Protein AF-A0A970JIH7-F1 (afdb_monomer)

Radius of gyration: 29.8 Å; Cα contacts (8 Å, |Δi|>4): 194; chains: 1; bounding box: 82×53×114 Å

Solvent-accessible surface area (backbone atoms only — not comparable to full-atom values): 12608 Å² total; per-residue (Å²): 108,29,46,56,34,31,30,54,12,49,48,43,23,64,73,44,61,83,43,86,88,38,32,68,42,39,38,53,9,37,50,34,32,49,58,10,30,68,63,38,34,57,60,36,76,44,31,52,59,19,41,54,33,42,51,53,45,36,54,46,35,49,53,50,41,50,53,54,49,36,35,76,70,65,76,42,83,86,51,71,71,57,54,54,49,54,53,50,51,51,47,58,35,50,51,54,22,54,50,35,41,40,54,27,52,24,54,48,29,49,74,74,66,38,58,69,61,28,48,51,31,55,54,49,47,51,54,42,50,54,44,47,54,53,45,54,57,61,68,52,97,46,82,89,44,50,71,50,35,74,72,40,47,68,55,46,52,52,48,44,50,53,41,48,50,54,49,41,53,47,38,44,46,50,34,60,73,72,48,55,97,86,59,88,70,78,79,62,54,77,49,74,65,57,54,49,52,53,52,53,52,57,62,68,68,72,70,79,72,88,80,84,78,91,88,87,86,88,83,79,90,83,84,83,88,86,135

Foldseek 3Di:
DLLVLLLVLLCQLLVQVPDLVVLVSVLSSLVSNLVSLVVCCLAFVLSVQLNVLSVVLNVLSVVSVVVVVCCVVVVDPDDPVVVVVSVVSNLVSVLSNLLSVLVRLLVNCVVVVNVVLNVLSVVLNVLQVVLSVVVVVLVDPDPVCPVVVVVCVVVSSVSSVVSSVSSSVSSVVSVPPVDPPPDDDDDGDQDPVNVVVVVVVVVVVPPPDPPDPDDDDDDDDDDDDDD

pLDDT: mean 77.66, std 19.1, range [29.05, 94.62]

Secondary structure (DSSP, 8-state):
-HHHHHHHHHHHHHHHTTSGGGHHHHHHHHHHHHHHHHHHGGG-HHHHHHHHHHHHHHHHHHHHHHHHHHHHTTSS---HHHHHHHHHHHHHHHHHHHHHHHHHHHHHHHHTT-HHHHHHHHHHHHHHHHHHHHHHHHHS--GGGHHHHHHHHHHHHHHHHHHHHHHHHHHHHHHHHHS-TTSS-PPP---HHHHHHHHHHHHHTT------S--------------

Sequence (227 aa):
MGLGLLFLGYVIYTIFTFAPSFFITDIIGCYLMVEAHIRLVPYGRRFRFSSAALYVLFFHAFAQGVYYTLTVLGIIEAITWVDELILLIRHAVLFVYTVVLLLALRELSLSVGDIKLAGKAKRNIYLFAISYVFIITLSLDYAWLDSYKAAFSAFALLFRLVCAILISAYIYSCYMWICPASDHDMKPKESKFAAFFKSKGKVNSGNSVDTSEIANKGANTESSDNN

Mean predicted aligned error: 11.89 Å

Structure (mmCIF, N/CA/C/O backbone):
data_AF-A0A970JIH7-F1
#
_entry.id   AF-A0A970JIH7-F1
#
loop_
_atom_site.group_PDB
_atom_site.id
_atom_site.type_symbol
_atom_site.label_atom_id
_atom_site.label_alt_id
_atom_site.label_comp_id
_atom_site.label_asym_id
_atom_site.label_entity_id
_atom_site.label_seq_id
_atom_site.pdbx_PDB_ins_code
_atom_site.Cartn_x
_atom_site.Cartn_y
_atom_site.Cartn_z
_atom_site.occupancy
_atom_site.B_iso_or_equiv
_atom_site.auth_seq_id
_atom_site.auth_comp_id
_atom_site.auth_asym_id
_atom_site.auth_atom_id
_atom_site.pdbx_PDB_model_num
ATOM 1 N N . MET A 1 1 ? 3.290 1.809 20.913 1.00 70.25 1 MET A N 1
ATOM 2 C CA . MET A 1 1 ? 1.966 1.178 20.673 1.00 70.25 1 MET A CA 1
ATOM 3 C C . MET A 1 1 ? 1.840 0.757 19.212 1.00 70.25 1 MET A C 1
ATOM 5 O O . MET A 1 1 ? 2.509 1.353 18.372 1.00 70.25 1 MET A O 1
ATOM 9 N N . GLY A 1 2 ? 0.992 -0.232 18.900 1.00 83.00 2 GLY A N 1
ATOM 10 C CA . GLY A 1 2 ? 0.829 -0.750 17.533 1.00 83.00 2 GLY A CA 1
ATOM 11 C C . GLY A 1 2 ? 0.400 0.311 16.509 1.00 83.00 2 GLY A C 1
ATOM 12 O O . GLY A 1 2 ? 1.019 0.421 15.461 1.00 83.00 2 GLY A O 1
ATOM 13 N N . LEU A 1 3 ? -0.578 1.170 16.826 1.00 87.69 3 LEU A N 1
ATOM 14 C CA . LEU A 1 3 ? -1.058 2.210 15.894 1.00 87.69 3 LEU A CA 1
ATOM 15 C C . LEU A 1 3 ? -0.018 3.308 15.598 1.00 87.69 3 LEU A C 1
ATOM 17 O O . LEU A 1 3 ? 0.049 3.788 14.471 1.00 87.69 3 LEU A O 1
ATOM 21 N N . GLY A 1 4 ? 0.815 3.680 16.575 1.00 87.44 4 GLY A N 1
ATOM 22 C CA . GLY A 1 4 ? 1.890 4.660 16.368 1.00 87.44 4 GLY A CA 1
ATOM 23 C C . GLY A 1 4 ? 3.000 4.128 15.453 1.00 87.44 4 GLY A C 1
ATOM 24 O O . GLY A 1 4 ? 3.433 4.824 14.538 1.00 87.44 4 GLY A O 1
ATOM 25 N N . LEU A 1 5 ? 3.400 2.864 15.643 1.00 90.75 5 LEU A N 1
ATOM 26 C CA . LEU A 1 5 ? 4.338 2.178 14.743 1.00 90.75 5 LEU A CA 1
ATOM 27 C C . LEU A 1 5 ? 3.747 1.999 13.340 1.00 90.75 5 LEU A C 1
ATOM 29 O O . LEU A 1 5 ? 4.455 2.180 12.354 1.00 90.75 5 LEU A O 1
ATOM 33 N N . LEU A 1 6 ? 2.444 1.705 13.249 1.00 92.88 6 LEU A N 1
ATOM 34 C CA . LEU A 1 6 ? 1.739 1.591 11.974 1.00 92.88 6 LEU A CA 1
ATOM 35 C C . LEU A 1 6 ? 1.760 2.918 11.212 1.00 92.88 6 LEU A C 1
ATOM 37 O O . LEU A 1 6 ? 2.025 2.919 10.015 1.00 92.88 6 LEU A O 1
ATOM 41 N N . PHE A 1 7 ? 1.491 4.032 11.900 1.00 93.38 7 PHE A N 1
ATOM 42 C CA . PHE A 1 7 ? 1.561 5.369 11.315 1.00 93.38 7 PHE A CA 1
ATOM 43 C C . PHE A 1 7 ? 2.968 5.668 10.798 1.00 93.38 7 PHE A C 1
ATOM 45 O O . PHE A 1 7 ? 3.125 5.989 9.623 1.00 93.38 7 PHE A O 1
ATOM 52 N N . LEU A 1 8 ? 3.985 5.505 11.650 1.00 92.56 8 LEU A N 1
ATOM 53 C CA . LEU A 1 8 ? 5.374 5.784 11.290 1.00 92.56 8 LEU A CA 1
ATOM 54 C C . LEU A 1 8 ? 5.829 4.935 10.096 1.00 92.56 8 LEU A C 1
ATOM 56 O O . LEU A 1 8 ? 6.350 5.473 9.122 1.00 92.56 8 LEU A O 1
ATOM 60 N N . GLY A 1 9 ? 5.586 3.624 10.145 1.00 92.44 9 GLY A N 1
ATOM 61 C CA . GLY A 1 9 ? 5.955 2.712 9.067 1.00 92.44 9 GLY A CA 1
ATOM 62 C C . GLY A 1 9 ? 5.216 3.007 7.761 1.00 92.44 9 GLY A C 1
ATOM 63 O O . GLY A 1 9 ? 5.843 3.036 6.707 1.00 92.44 9 GLY A O 1
ATOM 64 N N . TYR A 1 10 ? 3.914 3.316 7.821 1.00 91.56 10 TYR A N 1
ATOM 65 C CA . TYR A 1 10 ? 3.129 3.668 6.633 1.00 91.56 10 TYR A CA 1
ATOM 66 C C . TYR A 1 10 ? 3.597 4.985 6.002 1.00 91.56 10 TYR A C 1
ATOM 68 O O . TYR A 1 10 ? 3.673 5.084 4.779 1.00 91.56 10 TYR A O 1
ATOM 76 N N . VAL A 1 11 ? 3.952 5.986 6.813 1.00 90.94 11 VAL A N 1
ATOM 77 C CA . VAL A 1 11 ? 4.514 7.258 6.337 1.00 90.94 11 VAL A CA 1
ATOM 78 C C . VAL A 1 11 ? 5.871 7.038 5.668 1.00 90.94 11 VAL A C 1
ATOM 80 O O . VAL A 1 11 ? 6.063 7.505 4.549 1.00 90.94 11 VAL A O 1
ATOM 83 N N . ILE A 1 12 ? 6.780 6.289 6.302 1.00 89.56 12 ILE A N 1
ATOM 84 C CA . ILE A 1 12 ? 8.094 5.963 5.720 1.00 89.56 12 ILE A CA 1
ATOM 85 C C . ILE A 1 12 ? 7.918 5.219 4.394 1.00 89.56 12 ILE A C 1
ATOM 87 O O . ILE A 1 12 ? 8.499 5.620 3.392 1.00 89.56 12 ILE A O 1
ATOM 91 N N . TYR A 1 13 ? 7.065 4.194 4.363 1.00 88.31 13 TYR A N 1
ATOM 92 C CA . TYR A 1 13 ? 6.787 3.458 3.135 1.00 88.31 13 TYR A CA 1
ATOM 93 C C . TYR A 1 13 ? 6.247 4.402 2.049 1.00 88.31 13 TYR A C 1
ATOM 95 O O . TYR A 1 13 ? 6.822 4.522 0.977 1.00 88.31 13 TYR A O 1
ATOM 103 N N . THR A 1 14 ? 5.180 5.154 2.327 1.00 82.56 14 THR A N 1
ATOM 104 C CA . THR A 1 14 ? 4.480 5.933 1.290 1.00 82.56 14 THR A CA 1
ATOM 105 C C . THR A 1 14 ? 5.194 7.200 0.817 1.00 82.56 14 THR A C 1
ATOM 107 O O . THR A 1 14 ? 5.017 7.559 -0.345 1.00 82.56 14 THR A O 1
ATOM 110 N N . ILE A 1 15 ? 5.986 7.872 1.661 1.00 75.38 15 ILE A N 1
ATOM 111 C CA . ILE A 1 15 ? 6.719 9.094 1.278 1.00 75.38 15 ILE A CA 1
ATOM 112 C C . ILE A 1 15 ? 7.947 8.771 0.423 1.00 75.38 15 ILE A C 1
ATOM 114 O O . ILE A 1 15 ? 8.291 9.560 -0.452 1.00 75.38 15 ILE A O 1
ATOM 118 N N . PHE A 1 16 ? 8.599 7.627 0.641 1.00 69.38 16 PHE A N 1
ATOM 119 C CA . PHE A 1 16 ? 9.854 7.296 -0.043 1.00 69.38 16 PHE A CA 1
ATOM 120 C C . PHE A 1 16 ? 9.696 6.264 -1.175 1.00 69.38 16 PHE A C 1
ATOM 122 O O . PHE A 1 16 ? 10.542 6.202 -2.065 1.00 69.38 16 PHE A O 1
ATOM 129 N N . THR A 1 17 ? 8.558 5.561 -1.246 1.00 66.44 17 THR A N 1
ATOM 130 C CA . THR A 1 17 ? 8.178 4.632 -2.336 1.00 66.44 17 THR A CA 1
ATOM 131 C C . THR A 1 17 ? 8.118 5.279 -3.740 1.00 66.44 17 THR A C 1
ATOM 133 O O . THR A 1 17 ? 7.969 4.566 -4.732 1.00 66.44 17 THR A O 1
ATOM 136 N N . PHE A 1 18 ? 8.235 6.606 -3.889 1.00 59.81 18 PHE A N 1
ATOM 137 C CA . PHE A 1 18 ? 8.141 7.260 -5.206 1.00 59.81 18 PHE A CA 1
ATOM 138 C C . PHE A 1 18 ? 9.299 6.942 -6.165 1.00 59.81 18 PHE A C 1
ATOM 140 O O . PHE A 1 18 ? 9.131 7.170 -7.362 1.00 59.81 18 PHE A O 1
ATOM 147 N N . ALA A 1 19 ? 10.424 6.385 -5.695 1.00 59.81 19 ALA A N 1
ATOM 148 C CA . ALA A 1 19 ? 11.490 5.912 -6.581 1.00 59.81 19 ALA A CA 1
ATOM 149 C C . ALA A 1 19 ? 11.921 4.462 -6.266 1.00 59.81 19 ALA A C 1
ATOM 151 O O . ALA A 1 19 ? 12.092 4.119 -5.094 1.00 59.81 19 ALA A O 1
ATOM 152 N N . PRO A 1 20 ? 12.163 3.616 -7.290 1.00 55.22 20 PRO A N 1
ATOM 153 C CA . PRO A 1 20 ? 12.643 2.237 -7.114 1.00 55.22 20 PRO A CA 1
ATOM 154 C C . PRO A 1 20 ? 13.982 2.130 -6.368 1.00 55.22 20 PRO A C 1
ATOM 156 O O . PRO A 1 20 ? 14.257 1.115 -5.733 1.00 55.22 20 PRO A O 1
ATOM 159 N N . SER A 1 21 ? 14.804 3.182 -6.417 1.00 57.75 21 SER A N 1
ATOM 160 C CA . SER A 1 21 ? 16.115 3.256 -5.765 1.00 57.75 21 SER A CA 1
ATOM 161 C C . SER A 1 21 ? 16.050 3.314 -4.234 1.00 57.75 21 SER A C 1
ATOM 163 O O . SER A 1 21 ? 17.051 3.042 -3.576 1.00 57.75 21 SER A O 1
ATOM 165 N N . PHE A 1 22 ? 14.888 3.608 -3.642 1.00 68.31 22 PHE A N 1
ATOM 166 C CA . PHE A 1 22 ? 14.722 3.711 -2.188 1.00 68.31 22 PHE A CA 1
ATOM 167 C C . PHE A 1 22 ? 14.198 2.422 -1.535 1.00 68.31 22 PHE A C 1
ATOM 169 O O . PHE A 1 22 ? 13.533 2.480 -0.500 1.00 68.31 22 PHE A O 1
ATOM 176 N N . PHE A 1 23 ? 14.534 1.245 -2.074 1.00 76.25 23 PHE A N 1
ATOM 177 C CA . PHE A 1 23 ? 14.085 -0.053 -1.539 1.00 76.25 23 PHE A CA 1
ATOM 178 C C . PHE A 1 23 ? 14.393 -0.246 -0.038 1.00 76.25 23 PHE A C 1
ATOM 180 O O . PHE A 1 23 ? 13.641 -0.909 0.671 1.00 76.25 23 PHE A O 1
ATOM 187 N N . ILE A 1 24 ? 15.459 0.378 0.482 1.00 83.00 24 ILE A N 1
ATOM 188 C CA . ILE A 1 24 ? 15.797 0.370 1.916 1.00 83.00 24 ILE A CA 1
ATOM 189 C C . ILE A 1 24 ? 14.656 0.967 2.749 1.00 83.00 24 ILE A C 1
ATOM 191 O O . ILE A 1 24 ? 14.274 0.410 3.777 1.00 83.00 24 ILE A O 1
ATOM 195 N N . THR A 1 25 ? 14.081 2.084 2.300 1.00 85.31 25 THR A N 1
ATOM 196 C CA . THR A 1 25 ? 12.960 2.729 2.997 1.00 85.31 25 THR A CA 1
ATOM 197 C C . THR A 1 25 ? 11.692 1.885 2.930 1.00 85.31 25 THR A C 1
ATOM 199 O O . THR A 1 25 ? 10.962 1.822 3.917 1.00 85.31 25 THR A O 1
ATOM 202 N N . ASP A 1 26 ? 11.479 1.157 1.829 1.00 85.69 26 ASP A N 1
ATOM 203 C CA . ASP A 1 26 ? 10.365 0.219 1.694 1.00 85.69 26 ASP A CA 1
ATOM 204 C C . ASP A 1 26 ? 10.506 -0.946 2.687 1.00 85.69 26 ASP A C 1
ATOM 206 O O . ASP A 1 26 ? 9.540 -1.297 3.367 1.00 85.69 26 ASP A O 1
ATOM 210 N N . ILE A 1 27 ? 11.717 -1.498 2.841 1.00 88.62 27 ILE A N 1
ATOM 211 C CA . ILE A 1 27 ? 12.015 -2.558 3.819 1.00 88.62 27 ILE A CA 1
ATOM 212 C C . ILE A 1 27 ? 11.799 -2.051 5.249 1.00 88.62 27 ILE A C 1
ATOM 214 O O . ILE A 1 27 ? 11.108 -2.709 6.029 1.00 88.62 27 ILE A O 1
ATOM 218 N N . ILE A 1 28 ? 12.346 -0.879 5.596 1.00 90.94 28 ILE A N 1
ATOM 219 C CA . ILE A 1 28 ? 12.200 -0.282 6.936 1.00 90.94 28 ILE A CA 1
ATOM 220 C C . ILE A 1 28 ? 10.727 0.025 7.233 1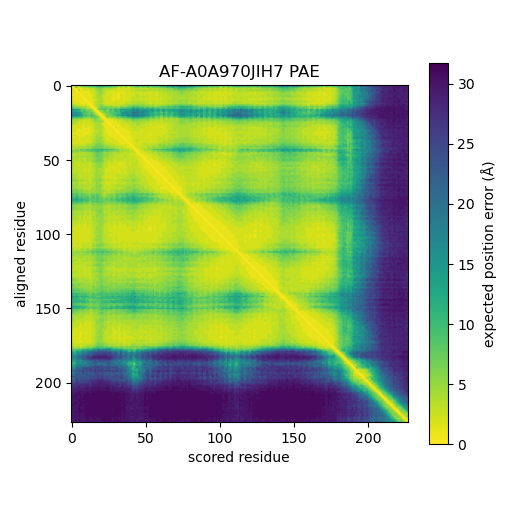.00 90.94 28 ILE A C 1
ATOM 222 O O . ILE A 1 28 ? 10.227 -0.315 8.308 1.00 90.94 28 ILE A O 1
ATOM 226 N N . GLY A 1 29 ? 10.015 0.635 6.282 1.00 91.62 29 GLY A N 1
ATOM 227 C CA . GLY A 1 29 ? 8.594 0.951 6.407 1.00 91.62 29 GLY A CA 1
ATOM 228 C C . GLY A 1 29 ? 7.757 -0.306 6.634 1.00 91.62 29 GLY A C 1
ATOM 229 O O . GLY A 1 29 ? 7.01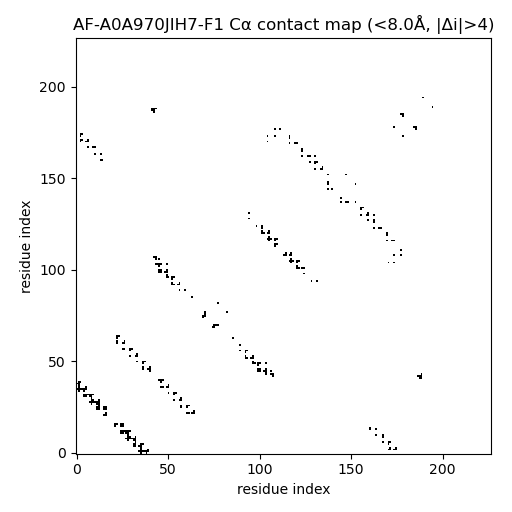8 -0.388 7.620 1.00 91.62 29 GLY A O 1
ATOM 230 N N . CYS A 1 30 ? 7.943 -1.327 5.793 1.00 91.75 30 CYS A N 1
ATOM 231 C CA . CYS A 1 30 ? 7.267 -2.614 5.938 1.00 91.75 30 CYS A CA 1
ATOM 232 C C . CYS A 1 30 ? 7.616 -3.306 7.264 1.00 91.75 30 CYS A C 1
ATOM 234 O O . CYS A 1 30 ? 6.712 -3.820 7.919 1.00 91.75 30 CYS A O 1
ATOM 236 N N . TYR A 1 31 ? 8.877 -3.280 7.707 1.00 92.38 31 TYR A N 1
ATOM 237 C CA . TYR A 1 31 ? 9.293 -3.852 8.993 1.00 92.38 31 TYR A CA 1
ATOM 238 C C . TYR A 1 31 ? 8.538 -3.221 10.173 1.00 92.38 31 TYR A C 1
ATOM 240 O O . TYR A 1 31 ? 7.944 -3.929 10.990 1.00 92.38 31 TYR A O 1
ATOM 248 N N . LEU A 1 32 ? 8.477 -1.886 10.229 1.00 94.19 32 LEU A N 1
ATOM 249 C CA . LEU A 1 32 ? 7.733 -1.167 11.270 1.00 94.19 32 LEU A CA 1
ATOM 250 C C . LEU A 1 32 ? 6.233 -1.477 11.221 1.00 94.19 32 LEU A C 1
ATOM 252 O O . LEU A 1 32 ? 5.590 -1.629 12.262 1.00 94.19 32 LEU A O 1
ATOM 256 N N . MET A 1 33 ? 5.670 -1.605 10.018 1.00 93.56 33 MET A N 1
ATOM 257 C CA . MET A 1 33 ? 4.270 -1.983 9.835 1.00 93.56 33 MET A CA 1
ATOM 258 C C . MET A 1 33 ? 4.009 -3.431 10.277 1.00 93.56 33 MET A C 1
ATOM 260 O O . MET A 1 33 ? 2.929 -3.702 10.805 1.00 93.56 33 MET A O 1
ATOM 264 N N . VAL A 1 34 ? 4.957 -4.358 10.088 1.00 92.75 34 VAL A N 1
ATOM 265 C CA . VAL A 1 34 ? 4.837 -5.760 10.529 1.00 92.75 34 VAL A CA 1
ATOM 266 C C . VAL A 1 34 ? 4.829 -5.814 12.050 1.00 92.75 34 VAL A C 1
ATOM 268 O O . VAL A 1 34 ? 3.910 -6.386 12.637 1.00 92.75 34 VAL A O 1
ATOM 271 N N . GLU A 1 35 ? 5.783 -5.140 12.689 1.00 91.88 35 GLU A N 1
ATOM 272 C CA . GLU A 1 35 ? 5.851 -5.031 14.148 1.00 91.88 35 GLU A CA 1
ATOM 273 C C . GLU A 1 35 ? 4.574 -4.395 14.722 1.00 91.88 35 GLU A C 1
ATOM 275 O O . GLU A 1 35 ? 4.007 -4.857 15.717 1.00 91.88 35 GLU A O 1
ATOM 280 N N . ALA A 1 36 ? 4.047 -3.373 14.045 1.00 91.31 36 ALA A N 1
ATOM 281 C CA . ALA A 1 36 ? 2.757 -2.793 14.382 1.00 91.31 36 ALA A CA 1
ATOM 282 C C . ALA A 1 36 ? 1.608 -3.808 14.286 1.00 91.31 36 ALA A C 1
ATOM 284 O O . ALA A 1 36 ? 0.768 -3.864 15.186 1.00 91.31 36 ALA A O 1
ATOM 285 N N . HIS A 1 37 ? 1.565 -4.623 13.227 1.00 90.50 37 HIS A N 1
ATOM 286 C CA . HIS A 1 37 ? 0.533 -5.643 13.045 1.00 90.50 37 HIS A CA 1
ATOM 287 C C . HIS A 1 37 ? 0.597 -6.723 14.115 1.00 90.50 37 HIS A C 1
ATOM 289 O O . HIS A 1 37 ? -0.453 -7.058 14.657 1.00 90.50 37 HIS A O 1
ATOM 295 N N . ILE A 1 38 ? 1.786 -7.209 14.480 1.00 88.94 38 ILE A N 1
ATOM 296 C CA . ILE A 1 38 ? 1.960 -8.192 15.565 1.00 88.94 38 ILE A CA 1
ATOM 297 C C . ILE A 1 38 ? 1.286 -7.686 16.847 1.00 88.94 38 ILE A C 1
ATOM 299 O O . ILE A 1 38 ? 0.529 -8.416 17.489 1.00 88.94 38 ILE A O 1
ATOM 303 N N . ARG A 1 39 ? 1.464 -6.397 17.159 1.00 87.75 39 ARG A N 1
ATOM 304 C CA . ARG A 1 39 ? 0.830 -5.745 18.315 1.00 87.75 39 ARG A CA 1
ATOM 305 C C . ARG A 1 39 ? -0.670 -5.492 18.129 1.00 87.75 39 ARG A C 1
ATOM 307 O O . ARG A 1 39 ? -1.381 -5.403 19.121 1.00 87.75 39 ARG A O 1
ATOM 314 N N . LEU A 1 40 ? -1.166 -5.363 16.895 1.00 86.56 40 LEU A N 1
ATOM 315 C CA . LEU A 1 40 ? -2.573 -5.058 16.583 1.00 86.56 40 LEU A CA 1
ATOM 316 C C . LEU A 1 40 ? -3.457 -6.295 16.349 1.00 86.56 40 LEU A C 1
ATOM 318 O O . LEU A 1 40 ? -4.677 -6.211 16.504 1.00 86.56 40 LEU A O 1
ATOM 322 N N . VAL A 1 41 ? -2.877 -7.452 16.019 1.00 86.25 41 VAL A N 1
ATOM 323 C CA . VAL A 1 41 ? -3.605 -8.717 15.802 1.00 86.25 41 VAL A CA 1
ATOM 324 C C . VAL A 1 41 ? -4.566 -9.076 16.951 1.00 86.25 41 VAL A C 1
ATOM 326 O O . VAL A 1 41 ? -5.699 -9.469 16.645 1.00 86.25 41 VAL A O 1
ATOM 329 N N . PRO A 1 42 ? -4.206 -8.917 18.242 1.00 82.75 42 PRO A N 1
ATOM 330 C CA . PRO A 1 42 ? -5.109 -9.227 19.356 1.00 82.75 42 PRO A CA 1
ATOM 331 C C . PRO A 1 42 ? -6.397 -8.385 19.395 1.00 82.75 42 PRO A C 1
ATOM 333 O O . PRO A 1 42 ? -7.377 -8.776 20.028 1.00 82.75 42 PRO A O 1
ATOM 336 N N . TYR A 1 43 ? -6.430 -7.242 18.707 1.00 78.31 43 TYR A N 1
ATOM 337 C CA . TYR A 1 43 ? -7.549 -6.297 18.739 1.00 78.31 43 TYR A CA 1
ATOM 338 C C . TYR A 1 43 ? -8.595 -6.546 17.648 1.00 78.31 43 TYR A C 1
ATOM 340 O O . TYR A 1 43 ? -9.726 -6.066 17.736 1.00 78.31 43 TYR A O 1
ATOM 348 N N . GLY A 1 44 ? -8.266 -7.328 16.616 1.00 77.38 44 GLY A N 1
ATOM 349 C CA . GLY A 1 44 ? -9.208 -7.601 15.538 1.00 77.38 44 GLY A CA 1
ATOM 350 C C . GLY A 1 44 ? -8.728 -8.660 14.558 1.00 77.38 44 GLY A C 1
ATOM 351 O O . GLY A 1 44 ? -7.616 -8.610 14.042 1.00 77.38 44 GLY A O 1
ATOM 352 N N . ARG A 1 45 ? -9.621 -9.592 14.202 1.00 78.25 45 ARG A N 1
ATOM 353 C CA . ARG A 1 45 ? -9.312 -10.677 13.255 1.00 78.25 45 ARG A CA 1
ATOM 354 C C . ARG A 1 45 ? -8.874 -10.152 11.882 1.00 78.25 45 ARG A C 1
ATOM 356 O O . ARG A 1 45 ? -8.059 -10.796 11.229 1.00 78.25 45 ARG A O 1
ATOM 363 N N . ARG A 1 46 ? -9.373 -8.986 11.455 1.00 84.12 46 ARG A N 1
ATOM 364 C CA . ARG A 1 46 ? -8.996 -8.354 10.178 1.00 84.12 46 ARG A CA 1
ATOM 365 C C . ARG A 1 46 ? -7.527 -7.939 10.105 1.00 84.12 46 ARG A C 1
ATOM 367 O O . ARG A 1 46 ? -6.962 -7.976 9.017 1.00 84.12 46 ARG A O 1
ATOM 374 N N . PHE A 1 47 ? -6.882 -7.665 11.241 1.00 86.19 47 PHE A N 1
ATOM 375 C CA . PHE A 1 47 ? -5.441 -7.410 11.269 1.00 86.19 47 PHE A CA 1
ATOM 376 C C . PHE A 1 47 ? -4.623 -8.642 10.867 1.00 86.19 47 PHE A C 1
ATOM 378 O O . PHE A 1 47 ? -3.551 -8.476 10.304 1.00 86.19 47 PHE A O 1
ATOM 385 N N . ARG A 1 48 ? -5.134 -9.874 11.039 1.00 85.00 48 ARG A N 1
ATOM 386 C CA . ARG A 1 48 ? -4.448 -11.088 10.550 1.00 85.00 48 ARG A CA 1
ATOM 387 C C . ARG A 1 48 ? -4.384 -11.130 9.023 1.00 85.00 48 ARG A C 1
ATOM 389 O O . ARG A 1 48 ? -3.339 -11.443 8.468 1.00 85.00 48 ARG A O 1
ATOM 396 N N . PHE A 1 49 ? -5.481 -10.777 8.351 1.00 85.00 49 PHE A N 1
ATOM 397 C CA . PHE A 1 49 ? -5.521 -10.710 6.886 1.00 85.00 49 PHE A CA 1
ATOM 398 C C . PHE A 1 49 ? -4.649 -9.569 6.353 1.00 85.00 49 PHE A C 1
ATOM 400 O O . PHE A 1 49 ? -3.893 -9.769 5.408 1.00 85.00 49 PHE A O 1
ATOM 407 N N . SER A 1 50 ? -4.700 -8.402 7.005 1.00 88.25 50 SER A N 1
ATOM 408 C CA . SER A 1 50 ? -3.830 -7.265 6.679 1.00 88.25 50 SER A CA 1
ATOM 409 C C . SER A 1 50 ? -2.350 -7.632 6.842 1.00 88.25 50 SER A C 1
ATOM 411 O O . SER A 1 50 ? -1.537 -7.361 5.965 1.00 88.25 50 SER A O 1
ATOM 413 N N . SER A 1 51 ? -2.012 -8.345 7.921 1.00 89.00 51 SER A N 1
ATOM 414 C CA . SER A 1 51 ? -0.651 -8.812 8.188 1.00 89.00 51 SER A CA 1
ATOM 415 C C . SER A 1 51 ? -0.154 -9.791 7.126 1.00 89.00 51 SER A C 1
ATOM 417 O O . SER A 1 51 ? 1.001 -9.705 6.738 1.00 89.00 51 SER A O 1
ATOM 419 N N . ALA A 1 52 ? -1.002 -10.699 6.629 1.00 90.00 52 ALA A N 1
ATOM 420 C CA . ALA A 1 52 ? -0.615 -11.626 5.564 1.00 90.00 52 ALA A CA 1
ATOM 421 C C . ALA A 1 52 ? -0.225 -10.880 4.277 1.00 90.00 52 ALA A C 1
ATOM 423 O O . ALA A 1 52 ? 0.845 -11.131 3.728 1.00 90.00 52 ALA A O 1
ATOM 424 N N . ALA A 1 53 ? -1.043 -9.914 3.841 1.00 90.25 53 ALA A N 1
ATOM 425 C CA . ALA A 1 53 ? -0.721 -9.071 2.688 1.00 90.25 53 ALA A CA 1
ATOM 426 C C . ALA A 1 53 ? 0.559 -8.248 2.917 1.00 90.25 53 ALA A C 1
ATOM 428 O O . ALA A 1 53 ? 1.364 -8.083 2.004 1.00 90.25 53 ALA A O 1
ATOM 429 N N . LEU A 1 54 ? 0.780 -7.783 4.149 1.00 92.12 54 LEU A N 1
ATOM 430 C CA . LEU A 1 54 ? 1.985 -7.050 4.515 1.00 92.12 54 LEU A CA 1
ATOM 431 C C . LEU A 1 54 ? 3.251 -7.913 4.483 1.00 92.12 54 LEU A C 1
ATOM 433 O O . LEU A 1 54 ? 4.286 -7.434 4.034 1.00 92.12 54 LEU A O 1
ATOM 437 N N . TYR A 1 55 ? 3.185 -9.175 4.916 1.00 91.31 55 TYR A N 1
ATOM 438 C CA . TYR A 1 55 ? 4.321 -10.092 4.794 1.00 91.31 55 TYR A CA 1
ATOM 439 C C . TYR A 1 55 ? 4.699 -10.303 3.329 1.00 91.31 55 TYR A C 1
ATOM 441 O O . TYR A 1 55 ? 5.876 -10.223 2.991 1.00 91.31 55 TYR A O 1
ATOM 449 N N . VAL A 1 56 ? 3.710 -10.497 2.449 1.00 91.81 56 VAL A N 1
ATOM 450 C CA . VAL A 1 56 ? 3.957 -10.590 1.000 1.00 91.81 56 VAL A CA 1
ATOM 451 C C . VAL A 1 56 ? 4.618 -9.310 0.484 1.00 91.81 56 VAL A C 1
ATOM 453 O O . VAL A 1 56 ? 5.593 -9.391 -0.256 1.00 91.81 56 VAL A O 1
ATOM 456 N N . LEU A 1 57 ? 4.147 -8.136 0.918 1.00 90.38 57 LEU A N 1
ATOM 457 C CA . LEU A 1 57 ? 4.729 -6.847 0.534 1.00 90.38 57 LEU A CA 1
ATOM 458 C C . LEU A 1 57 ? 6.175 -6.684 1.031 1.00 90.38 57 LEU A C 1
ATOM 460 O O . LEU A 1 57 ? 7.017 -6.160 0.309 1.00 90.38 57 LEU A O 1
ATOM 464 N N . PHE A 1 58 ? 6.473 -7.155 2.244 1.00 90.88 58 PHE A N 1
ATOM 465 C CA . PHE A 1 58 ? 7.815 -7.127 2.825 1.00 90.88 58 PHE A CA 1
ATOM 466 C C . PHE A 1 58 ? 8.789 -8.022 2.050 1.00 90.88 58 PHE A C 1
ATOM 468 O O . PHE A 1 58 ? 9.860 -7.564 1.653 1.00 90.88 58 PHE A O 1
ATOM 475 N N . PHE A 1 59 ? 8.410 -9.277 1.779 1.00 90.62 59 PHE A N 1
ATOM 476 C CA . PHE A 1 59 ? 9.240 -10.188 0.983 1.00 90.62 59 PHE A CA 1
ATOM 477 C C . PHE A 1 59 ? 9.416 -9.696 -0.452 1.00 90.62 59 PHE A C 1
ATOM 479 O O . PHE A 1 59 ? 10.509 -9.807 -1.002 1.00 90.62 59 PHE A O 1
ATOM 486 N N . HIS A 1 60 ? 8.370 -9.111 -1.039 1.00 89.06 60 HIS A N 1
ATOM 487 C CA . HIS A 1 60 ? 8.446 -8.481 -2.354 1.00 89.06 60 HIS A CA 1
ATOM 488 C C . HIS A 1 60 ? 9.446 -7.318 -2.365 1.00 89.06 60 HIS A C 1
ATOM 490 O O . HIS A 1 60 ? 10.331 -7.307 -3.215 1.00 89.06 60 HIS A O 1
ATOM 496 N N . ALA A 1 61 ? 9.391 -6.409 -1.383 1.00 87.12 61 ALA A N 1
ATOM 497 C CA . ALA A 1 61 ? 10.342 -5.299 -1.268 1.00 87.12 61 ALA A CA 1
ATOM 498 C C . ALA A 1 61 ? 11.795 -5.787 -1.127 1.00 87.12 61 ALA A C 1
ATOM 500 O O . ALA A 1 61 ? 12.704 -5.222 -1.736 1.00 87.12 61 ALA A O 1
ATOM 501 N N . PHE A 1 62 ? 12.014 -6.867 -0.370 1.00 89.12 62 PHE A N 1
ATOM 502 C CA . PHE A 1 62 ? 13.333 -7.483 -0.241 1.00 89.12 62 PHE A CA 1
ATOM 503 C C . PHE A 1 62 ? 13.813 -8.100 -1.562 1.00 89.12 62 PHE A C 1
ATOM 505 O O . PHE A 1 62 ? 14.920 -7.806 -2.008 1.00 89.12 62 PHE A O 1
ATOM 512 N N . ALA A 1 63 ? 12.975 -8.907 -2.220 1.00 88.94 63 ALA A N 1
ATOM 513 C CA . ALA A 1 63 ? 13.298 -9.531 -3.504 1.00 88.94 63 ALA A CA 1
ATOM 514 C C . ALA A 1 63 ? 13.582 -8.485 -4.593 1.00 88.94 63 ALA A C 1
ATOM 516 O O . ALA A 1 63 ? 14.561 -8.604 -5.326 1.00 88.94 63 ALA A O 1
ATOM 517 N N . GLN A 1 64 ? 12.772 -7.424 -4.641 1.00 86.81 64 GLN A N 1
A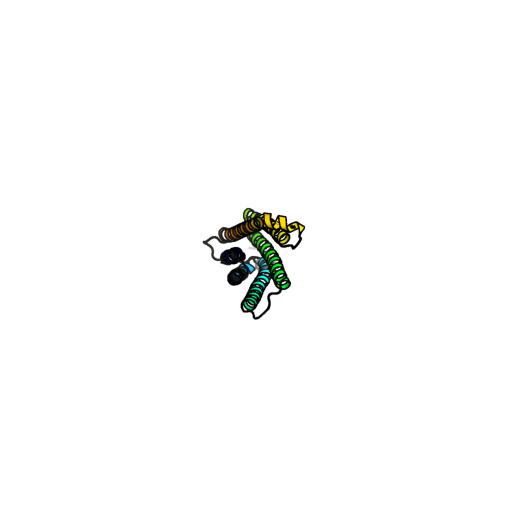TOM 518 C CA . GLN A 1 64 ? 12.975 -6.280 -5.522 1.00 86.81 64 GLN A CA 1
ATOM 519 C C . GLN A 1 64 ? 14.321 -5.592 -5.235 1.00 86.81 64 GLN A C 1
ATOM 521 O O . GLN A 1 64 ? 15.074 -5.313 -6.166 1.00 86.81 64 GLN A O 1
ATOM 526 N N . GLY A 1 65 ? 14.655 -5.354 -3.962 1.00 86.88 65 GLY A N 1
ATOM 527 C CA . GLY A 1 65 ? 15.938 -4.770 -3.563 1.00 86.88 65 GLY A CA 1
ATOM 528 C C . GLY A 1 65 ? 17.142 -5.612 -3.994 1.00 86.88 65 GLY A C 1
ATOM 529 O O . GLY A 1 65 ? 18.108 -5.071 -4.535 1.00 86.88 65 GLY A O 1
ATOM 530 N N . VAL A 1 66 ? 17.070 -6.937 -3.821 1.00 89.31 66 VAL A N 1
ATOM 531 C CA . VAL A 1 66 ? 18.113 -7.871 -4.281 1.00 89.31 66 VAL A CA 1
ATOM 532 C C . VAL A 1 66 ? 18.252 -7.821 -5.801 1.00 89.31 66 VAL A C 1
ATOM 534 O O . VAL A 1 66 ? 19.361 -7.635 -6.295 1.00 89.31 66 VAL A O 1
ATOM 537 N N . TYR A 1 67 ? 17.145 -7.920 -6.541 1.00 88.69 67 TYR A N 1
ATOM 538 C CA . TYR A 1 67 ? 17.151 -7.872 -8.005 1.00 88.69 67 TYR A CA 1
ATOM 539 C C . TYR A 1 67 ? 17.779 -6.575 -8.541 1.00 88.69 67 TYR A C 1
ATOM 541 O O . TYR A 1 67 ? 18.715 -6.632 -9.341 1.00 88.69 67 TYR A O 1
ATOM 549 N N . TYR A 1 68 ? 17.356 -5.405 -8.047 1.00 85.75 68 TYR A N 1
ATOM 550 C CA . TYR A 1 68 ? 17.941 -4.134 -8.487 1.00 85.75 68 TYR A CA 1
ATOM 551 C C . TYR A 1 68 ? 19.412 -3.999 -8.089 1.00 85.75 68 TYR A C 1
ATOM 553 O O . TYR A 1 68 ? 20.204 -3.494 -8.878 1.00 85.75 68 TYR A O 1
ATOM 561 N N . THR A 1 69 ? 19.808 -4.487 -6.909 1.00 88.12 69 THR A N 1
ATOM 562 C CA . THR A 1 69 ? 21.217 -4.465 -6.482 1.00 88.12 69 THR A CA 1
ATOM 563 C C . THR A 1 69 ? 22.086 -5.318 -7.404 1.00 88.12 69 THR A C 1
ATOM 565 O O . THR A 1 69 ? 23.117 -4.848 -7.875 1.00 88.12 69 THR A O 1
ATOM 568 N N . LEU A 1 70 ? 21.664 -6.548 -7.711 1.00 90.19 70 LEU A N 1
ATOM 569 C CA . LEU A 1 70 ? 22.392 -7.435 -8.624 1.00 90.19 70 LEU A CA 1
ATOM 570 C C . LEU A 1 70 ? 22.476 -6.855 -10.042 1.00 90.19 70 LEU A C 1
ATOM 572 O O . LEU A 1 70 ? 23.516 -6.978 -10.686 1.00 90.19 70 LEU A O 1
ATOM 576 N N . THR A 1 71 ? 21.409 -6.194 -10.498 1.00 88.06 71 THR A N 1
ATOM 577 C CA . THR A 1 71 ? 21.356 -5.530 -11.810 1.00 88.06 71 THR A CA 1
ATOM 578 C C . THR A 1 71 ? 22.325 -4.347 -11.872 1.00 88.06 71 THR A C 1
ATOM 580 O O . THR A 1 71 ? 23.105 -4.228 -12.811 1.00 88.06 71 THR A O 1
ATOM 583 N N . VAL A 1 72 ? 22.341 -3.492 -10.841 1.00 87.19 72 VAL A N 1
ATOM 584 C CA . VAL A 1 72 ? 23.259 -2.339 -10.750 1.00 87.19 72 VAL A CA 1
ATOM 585 C C . VAL A 1 72 ? 24.720 -2.782 -10.640 1.00 87.19 72 VAL A C 1
ATOM 587 O O . VAL A 1 72 ? 25.602 -2.120 -11.181 1.00 87.19 72 VAL A O 1
ATOM 590 N N . LEU A 1 73 ? 24.986 -3.909 -9.975 1.00 90.62 73 LEU A N 1
ATOM 591 C CA . LEU A 1 73 ? 26.321 -4.511 -9.898 1.00 90.62 73 LEU A CA 1
ATOM 592 C C . LEU A 1 73 ? 26.734 -5.254 -11.182 1.00 90.62 73 LEU A C 1
ATOM 594 O O . LEU A 1 73 ? 27.847 -5.773 -11.238 1.00 90.62 73 LEU A O 1
ATOM 598 N N . GLY A 1 74 ? 25.863 -5.330 -12.196 1.00 88.25 74 GLY A N 1
ATOM 599 C CA . GLY A 1 74 ? 26.139 -6.010 -13.465 1.00 88.25 74 GLY A CA 1
ATOM 600 C C . GLY A 1 74 ? 26.222 -7.536 -13.359 1.00 88.25 74 GLY A C 1
ATOM 601 O O . GLY A 1 74 ? 26.785 -8.178 -14.239 1.00 88.25 74 GLY A O 1
ATOM 602 N N . ILE A 1 75 ? 25.693 -8.124 -12.281 1.00 92.44 75 ILE A N 1
ATOM 603 C CA . ILE A 1 75 ? 25.688 -9.581 -12.062 1.00 92.44 75 ILE A CA 1
ATOM 604 C C . ILE A 1 75 ? 24.570 -10.245 -12.878 1.00 92.44 75 ILE A C 1
ATOM 606 O O . ILE A 1 75 ? 24.720 -11.380 -13.325 1.00 92.44 75 ILE A O 1
ATOM 610 N N . ILE A 1 76 ? 23.451 -9.541 -13.063 1.00 89.25 76 ILE A N 1
ATOM 611 C CA . ILE A 1 76 ? 22.309 -9.974 -13.876 1.00 89.25 76 ILE A CA 1
ATOM 612 C C . ILE A 1 76 ? 21.912 -8.861 -14.847 1.00 89.25 76 ILE A C 1
ATOM 614 O O . ILE A 1 76 ? 22.077 -7.680 -14.542 1.00 89.25 76 ILE A O 1
ATOM 618 N N . GLU A 1 77 ? 21.375 -9.233 -16.006 1.00 86.69 77 GLU A N 1
ATOM 619 C CA . GLU A 1 77 ? 20.844 -8.275 -16.977 1.00 86.69 77 GLU A CA 1
ATOM 620 C C . GLU A 1 77 ? 19.437 -7.813 -16.581 1.00 86.69 77 GLU A C 1
ATOM 622 O O . GLU A 1 77 ? 18.619 -8.603 -16.104 1.00 86.69 77 GLU A O 1
ATOM 627 N N . ALA A 1 78 ? 19.152 -6.526 -16.799 1.00 82.88 78 ALA A N 1
ATOM 628 C CA . ALA A 1 78 ? 17.819 -5.969 -16.612 1.00 82.88 78 ALA A CA 1
ATOM 629 C C . ALA A 1 78 ? 16.887 -6.491 -17.710 1.00 82.88 78 ALA A C 1
ATOM 631 O O . ALA A 1 78 ? 17.149 -6.297 -18.899 1.00 82.88 78 ALA A O 1
ATOM 632 N N . ILE A 1 79 ? 15.784 -7.122 -17.314 1.00 85.88 79 ILE A N 1
ATOM 633 C CA . ILE A 1 79 ? 14.804 -7.666 -18.250 1.00 85.88 79 ILE A CA 1
ATOM 634 C C . ILE A 1 79 ? 13.496 -6.888 -18.092 1.00 85.88 79 ILE A C 1
ATOM 636 O O . ILE A 1 79 ? 12.850 -6.943 -17.048 1.00 85.88 79 ILE A O 1
ATOM 640 N N . THR A 1 80 ? 13.071 -6.199 -19.151 1.00 83.38 80 THR A N 1
ATOM 641 C CA . THR A 1 80 ? 11.934 -5.259 -19.119 1.00 83.38 80 THR A CA 1
ATOM 642 C C . THR A 1 80 ? 10.632 -5.885 -18.616 1.00 83.38 80 THR A C 1
ATOM 644 O O . THR A 1 80 ? 9.973 -5.323 -17.745 1.00 83.38 80 THR A O 1
ATOM 647 N N . TRP A 1 81 ? 10.278 -7.083 -19.090 1.00 82.81 81 TRP A N 1
ATOM 648 C CA . TRP A 1 81 ? 9.052 -7.759 -18.649 1.00 82.81 81 TRP A CA 1
ATOM 649 C C . TRP A 1 81 ? 9.104 -8.184 -17.171 1.00 82.81 81 TRP A C 1
ATOM 651 O O . TRP A 1 81 ? 8.063 -8.274 -16.519 1.00 82.81 81 TRP A O 1
ATOM 661 N N . VAL A 1 82 ? 10.301 -8.433 -16.624 1.00 84.31 82 VAL A N 1
ATOM 662 C CA . VAL A 1 82 ? 10.487 -8.748 -15.198 1.00 84.31 82 VAL A CA 1
ATOM 663 C C . VAL A 1 82 ? 10.223 -7.500 -14.362 1.00 84.31 82 VAL A C 1
ATOM 665 O O . VAL A 1 82 ? 9.510 -7.582 -13.362 1.00 84.31 82 VAL A O 1
ATOM 668 N N . ASP A 1 83 ? 10.719 -6.341 -14.797 1.00 82.19 83 ASP A N 1
ATOM 669 C CA . ASP A 1 83 ? 10.491 -5.059 -14.122 1.00 82.19 83 ASP A CA 1
ATOM 670 C C . ASP A 1 83 ? 8.999 -4.697 -14.086 1.00 82.19 83 ASP A C 1
ATOM 672 O O . ASP A 1 83 ? 8.463 -4.333 -13.033 1.00 82.19 83 ASP A O 1
ATOM 676 N N . GLU A 1 84 ? 8.302 -4.863 -15.214 1.00 82.88 84 GLU A N 1
ATOM 677 C CA . GLU A 1 84 ? 6.854 -4.652 -15.313 1.00 82.88 84 GLU A CA 1
ATOM 678 C C . GLU A 1 84 ? 6.073 -5.602 -14.399 1.00 82.88 84 GLU A C 1
ATOM 680 O O . GLU A 1 84 ? 5.162 -5.176 -13.680 1.00 82.88 84 GLU A O 1
ATOM 685 N N . LEU A 1 85 ? 6.455 -6.882 -14.364 1.00 84.50 85 LEU A N 1
ATOM 686 C CA . LEU A 1 85 ? 5.825 -7.878 -13.501 1.00 84.50 85 LEU A CA 1
ATOM 687 C C . LEU A 1 85 ? 6.048 -7.565 -12.013 1.00 84.50 85 LEU A C 1
ATOM 689 O O . LEU A 1 85 ? 5.102 -7.622 -11.222 1.00 84.50 85 LEU A O 1
ATOM 693 N N . ILE A 1 86 ? 7.274 -7.200 -11.620 1.00 84.38 86 ILE A N 1
ATOM 694 C CA . ILE A 1 86 ? 7.607 -6.786 -10.248 1.00 84.38 86 ILE A CA 1
ATOM 695 C C . ILE A 1 86 ? 6.752 -5.582 -9.848 1.00 84.38 86 ILE A C 1
ATOM 697 O O . ILE A 1 86 ? 6.171 -5.578 -8.755 1.00 84.38 86 ILE A O 1
ATOM 701 N N . LEU A 1 87 ? 6.634 -4.590 -10.733 1.00 81.81 87 LEU A N 1
ATOM 702 C CA . LEU A 1 87 ? 5.829 -3.396 -10.505 1.00 81.81 87 LEU A CA 1
ATOM 703 C C . LEU A 1 87 ? 4.340 -3.735 -10.359 1.00 81.81 87 LEU A C 1
ATOM 705 O O . LEU A 1 87 ? 3.687 -3.218 -9.446 1.00 81.81 87 LEU A O 1
ATOM 709 N N . LEU A 1 88 ? 3.806 -4.615 -11.209 1.00 84.25 88 LEU A N 1
ATOM 710 C CA . LEU A 1 88 ? 2.408 -5.046 -11.170 1.00 84.25 88 LEU A CA 1
ATOM 711 C C . LEU A 1 88 ? 2.083 -5.795 -9.872 1.00 84.25 88 LEU A C 1
ATOM 713 O O . LEU A 1 88 ? 1.081 -5.490 -9.219 1.00 84.25 88 LEU A O 1
ATOM 717 N N . ILE A 1 89 ? 2.945 -6.730 -9.461 1.00 87.00 89 ILE A N 1
ATOM 718 C CA . ILE A 1 89 ? 2.784 -7.482 -8.207 1.00 87.00 89 ILE A CA 1
ATOM 719 C C . ILE A 1 89 ? 2.819 -6.529 -7.014 1.00 87.00 89 ILE A C 1
ATOM 721 O O . ILE A 1 89 ? 1.932 -6.596 -6.157 1.00 87.00 89 ILE A O 1
ATOM 725 N N . ARG A 1 90 ? 3.787 -5.600 -6.975 1.00 85.44 90 ARG A N 1
ATOM 726 C CA . ARG A 1 90 ? 3.859 -4.569 -5.927 1.00 85.44 90 ARG A CA 1
ATOM 727 C C . ARG A 1 90 ? 2.537 -3.830 -5.815 1.00 85.44 90 ARG A C 1
ATOM 729 O O . ARG A 1 90 ? 2.031 -3.621 -4.711 1.00 85.44 90 ARG A O 1
ATOM 736 N N . HIS A 1 91 ? 1.981 -3.445 -6.963 1.00 85.81 91 HIS A N 1
ATOM 737 C CA . HIS A 1 91 ? 0.733 -2.720 -6.996 1.00 85.81 91 HIS A CA 1
ATOM 738 C C . HIS A 1 91 ? -0.429 -3.578 -6.450 1.00 85.81 91 HIS A C 1
ATOM 740 O O . HIS A 1 91 ? -1.083 -3.217 -5.465 1.00 85.81 91 HIS A O 1
ATOM 746 N N . ALA A 1 92 ? -0.632 -4.775 -6.993 1.00 89.00 92 ALA A N 1
ATOM 747 C CA . ALA A 1 92 ? -1.687 -5.677 -6.534 1.00 89.00 92 ALA A CA 1
ATOM 748 C C . ALA A 1 92 ? -1.634 -5.930 -5.012 1.00 89.00 92 ALA A C 1
ATOM 750 O O . ALA A 1 92 ? -2.651 -5.814 -4.320 1.00 89.00 92 ALA A O 1
ATOM 751 N N . VAL A 1 93 ? -0.445 -6.201 -4.466 1.00 90.50 93 VAL A N 1
ATOM 752 C CA . VAL A 1 93 ? -0.266 -6.476 -3.033 1.00 90.50 93 VAL A CA 1
ATOM 753 C C . VAL A 1 93 ? -0.505 -5.222 -2.188 1.00 90.50 93 VAL A C 1
ATOM 755 O O . VAL A 1 93 ? -1.202 -5.301 -1.174 1.00 90.50 93 VAL A O 1
ATOM 758 N N . LEU A 1 94 ? 0.002 -4.056 -2.605 1.00 89.44 94 LEU A N 1
ATOM 759 C CA . LEU A 1 94 ? -0.218 -2.791 -1.895 1.00 89.44 94 LEU A CA 1
ATOM 760 C C . LEU A 1 94 ? -1.703 -2.411 -1.854 1.00 89.44 94 LEU A C 1
ATOM 762 O O . LEU A 1 94 ? -2.182 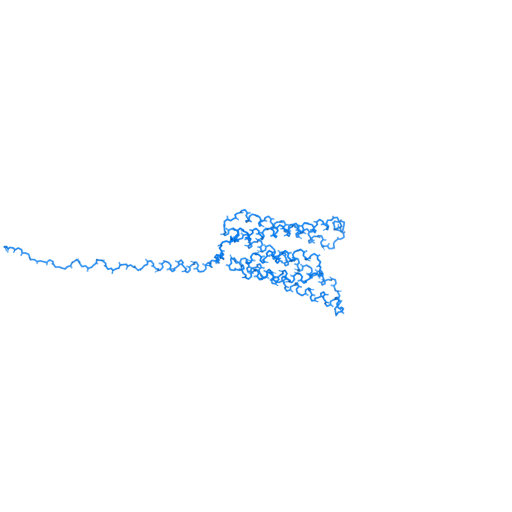-1.902 -0.833 1.00 89.44 94 LEU A O 1
ATOM 766 N N . PHE A 1 95 ? -2.437 -2.670 -2.940 1.00 91.31 95 PHE A N 1
ATOM 767 C CA . PHE A 1 95 ? -3.878 -2.455 -2.992 1.00 91.31 95 PHE A CA 1
ATOM 768 C C . PHE A 1 95 ? -4.604 -3.316 -1.960 1.00 91.31 95 PHE A C 1
ATOM 770 O O . PHE A 1 95 ? -5.326 -2.790 -1.107 1.00 91.31 95 PHE A O 1
ATOM 777 N N . VAL A 1 96 ? -4.360 -4.630 -1.997 1.00 93.25 96 VAL A N 1
ATOM 778 C CA . VAL A 1 96 ? -4.966 -5.592 -1.067 1.00 93.25 96 VAL A CA 1
ATOM 779 C C . VAL A 1 96 ? -4.627 -5.224 0.375 1.00 93.25 96 VAL A C 1
ATOM 781 O O . VAL A 1 96 ? -5.529 -5.122 1.208 1.00 93.25 96 VAL A O 1
ATOM 784 N N . TYR A 1 97 ? -3.352 -4.955 0.663 1.00 93.56 97 TYR A N 1
ATOM 785 C CA . TYR A 1 97 ? -2.900 -4.538 1.986 1.00 93.56 97 TYR A CA 1
ATOM 786 C C . TYR A 1 97 ? -3.658 -3.300 2.480 1.00 93.56 97 TYR A C 1
ATOM 788 O O . TYR A 1 97 ? -4.265 -3.328 3.550 1.00 93.56 97 TYR A O 1
ATOM 796 N N . THR A 1 98 ? -3.676 -2.225 1.691 1.00 92.69 98 THR A N 1
ATOM 797 C CA . THR A 1 98 ? -4.244 -0.938 2.116 1.00 92.69 98 THR A CA 1
ATOM 798 C C . THR A 1 98 ? -5.752 -1.030 2.341 1.00 92.69 98 THR A C 1
ATOM 800 O O . THR A 1 98 ? -6.267 -0.506 3.333 1.00 92.69 98 THR A O 1
ATOM 803 N N . VAL A 1 99 ? -6.475 -1.740 1.470 1.00 93.88 99 VAL A N 1
ATOM 804 C CA . VAL A 1 99 ? -7.921 -1.951 1.629 1.00 93.88 99 VAL A CA 1
ATOM 805 C C . VAL A 1 99 ? -8.213 -2.762 2.892 1.00 93.88 99 VAL A C 1
ATOM 807 O O . VAL A 1 99 ? -9.057 -2.361 3.700 1.00 93.88 99 VAL A O 1
ATOM 810 N N . VAL A 1 100 ? -7.508 -3.876 3.105 1.00 94.25 100 VAL A N 1
ATOM 811 C CA . VAL A 1 100 ? -7.727 -4.732 4.280 1.00 94.25 100 VAL A CA 1
ATOM 812 C C . VAL A 1 100 ? -7.328 -4.012 5.572 1.00 94.25 100 VAL A C 1
ATOM 814 O O . VAL A 1 100 ? -8.049 -4.123 6.568 1.00 94.25 100 VAL A O 1
ATOM 817 N N . LEU A 1 101 ? -6.262 -3.206 5.551 1.00 94.62 101 LEU A N 1
ATOM 818 C CA . LEU A 1 101 ? -5.852 -2.359 6.670 1.00 94.62 101 LEU A CA 1
ATOM 819 C C . LEU A 1 101 ? -6.951 -1.366 7.055 1.00 94.62 101 LEU A C 1
ATOM 821 O O . LEU A 1 101 ? -7.346 -1.294 8.220 1.00 94.62 101 LEU A O 1
ATOM 825 N N . LEU A 1 102 ? -7.482 -0.618 6.084 1.00 94.62 102 LEU A N 1
ATOM 826 C CA . LEU A 1 102 ? -8.551 0.352 6.328 1.00 94.62 102 LEU A CA 1
ATOM 827 C C . LEU A 1 102 ? -9.829 -0.331 6.830 1.00 94.62 102 LEU A C 1
ATOM 829 O O . LEU A 1 102 ? -10.521 0.205 7.697 1.00 94.62 102 LEU A O 1
ATOM 833 N N . LEU A 1 103 ? -10.129 -1.539 6.346 1.00 94.06 103 LEU A N 1
ATOM 834 C CA . LEU A 1 103 ? -11.234 -2.353 6.852 1.00 94.06 103 LEU A CA 1
ATOM 835 C C . LEU A 1 103 ? -11.006 -2.853 8.286 1.00 94.06 103 LEU A C 1
ATOM 837 O O . LEU A 1 103 ? -11.992 -2.996 9.018 1.00 94.06 103 LEU A O 1
ATOM 841 N N . ALA A 1 104 ? -9.760 -3.136 8.677 1.00 91.94 104 ALA A N 1
ATOM 842 C CA . ALA A 1 104 ? -9.389 -3.523 10.037 1.00 91.94 104 ALA A CA 1
ATOM 843 C C . ALA A 1 104 ? -9.492 -2.335 11.002 1.00 91.94 104 ALA A C 1
ATOM 845 O O . ALA A 1 104 ? -10.151 -2.440 12.036 1.00 91.94 104 ALA A O 1
ATOM 846 N N . LEU A 1 105 ? -8.939 -1.183 10.617 1.00 92.31 105 LEU A N 1
ATOM 847 C CA . LEU A 1 105 ? -9.040 0.064 11.376 1.00 92.31 105 LEU A CA 1
ATOM 848 C C . LEU A 1 105 ? -10.492 0.519 11.521 1.00 92.31 105 LEU A C 1
ATOM 850 O O . LEU A 1 105 ? -10.900 0.910 12.608 1.00 92.31 105 LEU A O 1
ATOM 854 N N . ARG A 1 106 ? -11.313 0.368 10.474 1.00 93.12 106 ARG A N 1
ATOM 855 C CA . ARG A 1 106 ? -12.752 0.638 10.560 1.00 93.12 106 ARG A CA 1
ATOM 856 C C . ARG A 1 106 ? -13.449 -0.244 11.592 1.00 93.12 106 ARG A C 1
ATOM 858 O O . ARG A 1 106 ? -14.295 0.251 12.331 1.00 93.12 106 ARG A O 1
ATOM 865 N N . GLU A 1 107 ? -13.160 -1.548 11.604 1.00 90.25 107 GLU A N 1
ATOM 866 C CA . GLU A 1 107 ? -13.733 -2.463 12.602 1.00 90.25 107 GLU A CA 1
ATOM 867 C C . GLU A 1 107 ? -13.318 -2.045 14.017 1.00 90.25 107 GLU A C 1
ATOM 869 O O . GLU A 1 107 ? -14.156 -2.043 14.919 1.00 90.25 107 GLU A O 1
ATOM 874 N N . LEU A 1 108 ? -12.063 -1.622 14.186 1.00 88.31 108 LEU A N 1
ATOM 875 C CA . LEU A 1 108 ? -11.554 -1.111 15.454 1.00 88.31 108 LEU A CA 1
ATOM 876 C C . LEU A 1 108 ? -12.267 0.186 15.874 1.00 88.31 108 LEU A C 1
ATOM 878 O O . LEU A 1 108 ? -12.761 0.263 16.996 1.00 88.31 108 LEU A O 1
ATOM 882 N N . SER A 1 109 ? -12.426 1.160 14.970 1.00 89.25 109 SER A N 1
ATOM 883 C CA . SER A 1 109 ? -13.164 2.407 15.243 1.00 89.25 109 SER A CA 1
ATOM 884 C C . SER A 1 109 ? -14.619 2.146 15.644 1.00 89.25 109 SER A C 1
ATOM 886 O O . SER A 1 109 ? -15.134 2.772 16.565 1.00 89.25 109 SER A O 1
ATOM 888 N N . LEU A 1 110 ? -15.287 1.189 14.991 1.00 88.75 110 LEU A N 1
ATOM 889 C CA . LEU A 1 110 ? -16.650 0.800 15.364 1.00 88.75 110 LEU A CA 1
ATOM 890 C C . LEU A 1 110 ? -16.709 0.123 16.734 1.00 88.75 110 LEU A C 1
ATOM 892 O O . LEU A 1 110 ? -17.685 0.316 17.452 1.00 88.75 110 LEU A O 1
ATOM 896 N N . SER A 1 111 ? -15.686 -0.652 17.106 1.00 84.44 111 SER A N 1
ATOM 897 C CA . SER A 1 111 ? -15.651 -1.327 18.409 1.00 84.44 111 SER A CA 1
ATOM 898 C C . SER A 1 111 ? -15.534 -0.365 19.593 1.00 84.44 111 SER A C 1
ATOM 900 O O . SER A 1 111 ? -15.996 -0.705 20.675 1.00 84.44 111 SER A O 1
ATOM 902 N N . VAL A 1 112 ? -14.990 0.837 19.375 1.00 83.81 112 VAL A N 1
ATOM 903 C CA . VAL A 1 112 ? -14.947 1.916 20.377 1.00 83.81 112 VAL A CA 1
ATOM 904 C C . VAL A 1 112 ? -16.104 2.913 20.258 1.00 83.81 112 VAL A C 1
ATOM 906 O O . VAL A 1 112 ? -16.138 3.902 20.978 1.00 83.81 112 VAL A O 1
ATOM 909 N N . GLY A 1 113 ? -17.056 2.679 19.348 1.00 81.69 113 GLY A N 1
ATOM 910 C CA . GLY A 1 113 ? -18.227 3.541 19.169 1.00 81.69 113 GLY A CA 1
ATOM 911 C C . GLY A 1 113 ? -17.995 4.817 18.348 1.00 81.69 113 GLY A C 1
ATOM 912 O O . GLY A 1 113 ? -18.922 5.612 18.203 1.00 81.69 113 GLY A O 1
ATOM 913 N N . ASP A 1 114 ? -16.815 5.020 17.746 1.00 85.38 114 ASP A N 1
ATOM 914 C CA . ASP A 1 114 ? -16.546 6.206 16.921 1.00 85.38 114 ASP A CA 1
ATOM 915 C C . ASP A 1 114 ? -17.019 6.011 15.467 1.00 85.38 114 ASP A C 1
ATOM 917 O O . ASP A 1 114 ? -16.291 5.581 14.560 1.00 85.38 114 ASP A O 1
ATOM 921 N N . ILE A 1 115 ? -18.288 6.360 15.238 1.00 88.94 115 ILE A N 1
ATOM 922 C CA . ILE A 1 115 ? -18.951 6.264 13.929 1.00 88.94 115 ILE A CA 1
ATOM 923 C C . ILE A 1 115 ? -18.342 7.248 12.917 1.00 88.94 115 ILE A C 1
ATOM 925 O O . ILE A 1 115 ? -18.236 6.925 11.728 1.00 88.94 115 ILE A O 1
ATOM 929 N N . LYS A 1 116 ? -17.904 8.435 13.363 1.00 88.81 116 LYS A N 1
ATOM 930 C CA . LYS A 1 116 ? -17.307 9.453 12.480 1.00 88.81 116 LYS A CA 1
ATOM 931 C C . LYS A 1 116 ? -15.975 8.950 11.929 1.00 88.81 116 LYS A C 1
ATOM 933 O O . LYS A 1 116 ? -15.728 9.046 10.722 1.00 88.81 116 LYS A O 1
ATOM 938 N N . LEU A 1 117 ? -15.145 8.358 12.784 1.00 88.19 117 LEU A N 1
ATOM 939 C CA . LEU A 1 117 ? -13.873 7.753 12.400 1.00 88.19 117 LEU A CA 1
ATOM 940 C C . LEU A 1 117 ? -14.087 6.540 11.481 1.00 88.19 117 LEU A C 1
ATOM 942 O O . LEU A 1 117 ? -13.456 6.444 10.427 1.00 88.19 117 LEU A O 1
ATOM 946 N N . ALA A 1 118 ? -15.067 5.683 11.777 1.00 90.19 118 ALA A N 1
ATOM 947 C CA . ALA A 1 118 ? -15.439 4.579 10.889 1.00 90.19 118 ALA A CA 1
ATOM 948 C C . ALA A 1 118 ? -15.949 5.043 9.503 1.00 90.19 118 ALA A C 1
ATOM 950 O O . ALA A 1 118 ? -15.777 4.333 8.504 1.00 90.19 118 ALA A O 1
ATOM 951 N N . GLY A 1 119 ? -16.575 6.222 9.425 1.00 89.19 119 GLY A N 1
ATOM 952 C CA . GLY A 1 119 ? -16.966 6.873 8.172 1.00 89.19 119 GLY A CA 1
ATOM 953 C C . GLY A 1 119 ? -15.764 7.356 7.353 1.00 89.19 119 GLY A C 1
ATOM 954 O O . GLY A 1 119 ? -15.714 7.121 6.143 1.00 89.19 119 GLY A O 1
ATOM 955 N N . LYS A 1 120 ? -14.752 7.941 8.013 1.00 91.69 120 LYS A N 1
ATOM 956 C CA . LYS A 1 120 ? -13.493 8.363 7.366 1.00 91.69 120 LYS A CA 1
ATOM 957 C C . L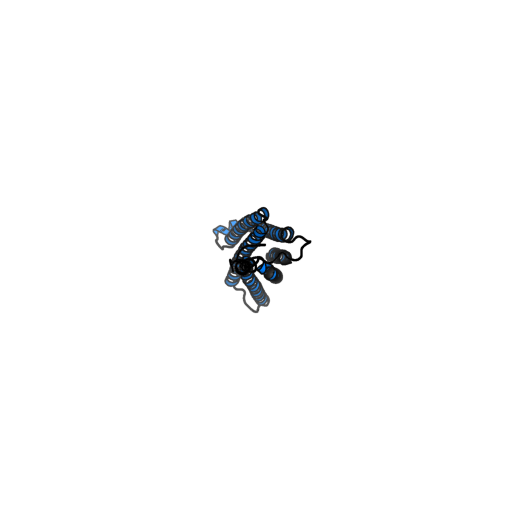YS A 1 120 ? -12.775 7.190 6.690 1.00 91.69 120 LYS A C 1
ATOM 959 O O . LYS A 1 120 ? -12.298 7.358 5.571 1.00 91.69 120 LYS A O 1
ATOM 964 N N . ALA A 1 121 ? -12.778 5.998 7.296 1.00 91.94 121 ALA A N 1
ATOM 965 C CA . ALA A 1 121 ? -12.231 4.795 6.660 1.00 91.94 121 ALA A CA 1
ATOM 966 C C . ALA A 1 121 ? -12.910 4.459 5.329 1.00 91.94 121 ALA A C 1
ATOM 968 O O . ALA A 1 121 ? -12.222 4.210 4.345 1.00 91.94 121 ALA A O 1
ATOM 969 N N . LYS A 1 122 ? -14.253 4.475 5.272 1.00 92.62 122 LYS A N 1
ATOM 970 C CA 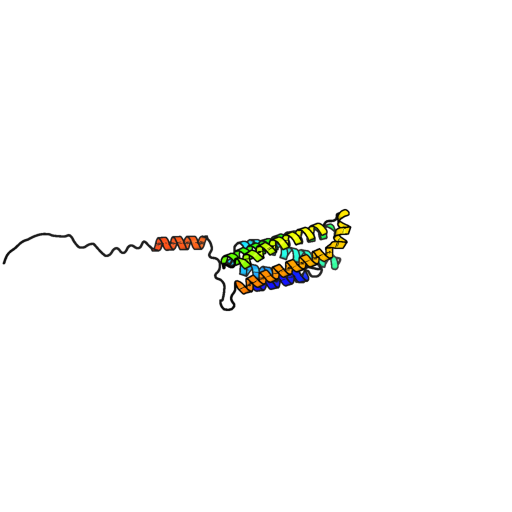. LYS A 1 122 ? -14.991 4.195 4.026 1.00 92.62 122 LYS A CA 1
ATOM 971 C C . LYS A 1 122 ? -14.601 5.177 2.925 1.00 92.62 122 LYS A C 1
ATOM 973 O O . LYS A 1 122 ? -14.284 4.755 1.819 1.00 92.62 122 LYS A O 1
ATOM 978 N N . ARG A 1 123 ? -14.584 6.475 3.244 1.00 93.81 123 ARG A N 1
ATOM 979 C CA . ARG A 1 123 ? -14.162 7.525 2.306 1.00 93.81 123 ARG A CA 1
ATOM 980 C C . ARG A 1 123 ? -12.743 7.273 1.793 1.00 93.81 123 ARG A C 1
ATOM 982 O O . ARG A 1 123 ? -12.519 7.339 0.591 1.00 93.81 123 ARG A O 1
ATOM 989 N N . ASN A 1 124 ? -11.810 6.956 2.689 1.00 94.38 124 ASN A N 1
ATOM 990 C CA . ASN A 1 124 ? -10.422 6.703 2.315 1.00 94.38 124 ASN A CA 1
ATOM 991 C C . ASN A 1 124 ? -10.272 5.441 1.448 1.00 94.38 124 ASN A C 1
ATOM 993 O O . ASN A 1 124 ? -9.458 5.459 0.534 1.00 94.38 124 ASN A O 1
ATOM 997 N N . ILE A 1 125 ? -11.077 4.391 1.666 1.00 94.31 125 ILE A N 1
ATOM 998 C CA . ILE A 1 125 ? -11.105 3.208 0.786 1.00 94.31 125 ILE A CA 1
ATOM 999 C C . ILE A 1 125 ? -11.539 3.600 -0.631 1.00 94.31 125 ILE A C 1
ATOM 1001 O O . ILE A 1 125 ? -10.874 3.215 -1.586 1.00 94.31 125 ILE A O 1
ATOM 1005 N N . TYR A 1 126 ? -12.616 4.381 -0.779 1.00 94.12 126 TYR A N 1
ATOM 1006 C CA . TYR A 1 126 ? -13.085 4.809 -2.103 1.00 94.12 126 TYR A CA 1
ATOM 1007 C C . TYR A 1 126 ? -12.070 5.700 -2.819 1.00 94.12 126 TYR A C 1
ATOM 1009 O O . TYR A 1 126 ? -11.754 5.448 -3.977 1.00 94.12 126 TYR A O 1
ATOM 1017 N N . LEU A 1 127 ? -11.520 6.706 -2.129 1.00 93.50 127 LEU A N 1
ATOM 1018 C CA . LEU A 1 127 ? -10.501 7.587 -2.706 1.00 93.50 127 LEU A CA 1
ATOM 1019 C C . LEU A 1 127 ? -9.249 6.809 -3.116 1.00 93.50 127 LEU A C 1
ATOM 1021 O O . LEU A 1 127 ? -8.723 7.025 -4.204 1.00 93.50 127 LEU A O 1
ATOM 1025 N N . PHE A 1 128 ? -8.808 5.872 -2.274 1.00 92.62 128 PHE A N 1
ATOM 1026 C CA . PHE A 1 128 ? -7.685 5.001 -2.590 1.00 92.62 128 PHE A CA 1
ATOM 1027 C C . PHE A 1 128 ? -7.986 4.103 -3.790 1.00 92.62 128 PHE A C 1
ATOM 1029 O O . PHE A 1 128 ? -7.156 4.008 -4.677 1.00 92.62 128 PHE A O 1
ATOM 1036 N N . ALA A 1 129 ? -9.170 3.492 -3.871 1.00 92.81 129 ALA A N 1
ATOM 1037 C CA . ALA A 1 129 ? -9.533 2.646 -5.006 1.00 92.81 129 ALA A CA 1
ATOM 1038 C C . ALA A 1 129 ? -9.593 3.429 -6.327 1.00 92.81 129 ALA A C 1
ATOM 1040 O O . ALA A 1 129 ? -9.063 2.964 -7.333 1.00 92.81 129 ALA A O 1
ATOM 1041 N N . ILE A 1 130 ? -10.176 4.631 -6.315 1.00 91.75 130 ILE A N 1
ATOM 1042 C CA . ILE A 1 130 ? -10.229 5.509 -7.492 1.00 91.75 130 ILE A CA 1
ATOM 1043 C C . ILE A 1 130 ? -8.815 5.925 -7.910 1.00 91.75 130 ILE A C 1
ATOM 1045 O O . ILE A 1 130 ? -8.479 5.821 -9.089 1.00 91.75 130 ILE A O 1
ATOM 1049 N N . SER A 1 131 ? -7.968 6.349 -6.962 1.00 90.12 131 SER A N 1
ATOM 1050 C CA . SER A 1 131 ? -6.581 6.711 -7.281 1.00 90.12 131 SER A CA 1
ATOM 1051 C C . SER A 1 131 ? -5.796 5.518 -7.821 1.00 90.12 131 SER A C 1
ATOM 1053 O O . SER A 1 131 ? -5.016 5.675 -8.756 1.00 90.12 131 SER A O 1
ATOM 1055 N N . TYR A 1 132 ? -6.068 4.316 -7.309 1.00 88.31 132 TYR A N 1
ATOM 1056 C CA . TYR A 1 132 ? -5.452 3.080 -7.772 1.00 88.31 132 TYR A CA 1
ATOM 1057 C C . TYR A 1 132 ? -5.777 2.748 -9.222 1.00 88.31 132 TYR A C 1
ATOM 1059 O O . TYR A 1 132 ? -4.874 2.497 -10.018 1.00 88.31 132 TYR A O 1
ATOM 1067 N N . VAL A 1 133 ? -7.068 2.764 -9.564 1.00 88.69 133 VAL A N 1
ATOM 1068 C CA . VAL A 1 133 ? -7.543 2.497 -10.927 1.00 88.69 133 VAL A CA 1
ATOM 1069 C C . VAL A 1 133 ? -6.965 3.527 -11.887 1.00 88.69 133 VAL A C 1
ATOM 1071 O O . VAL A 1 133 ? -6.511 3.163 -12.968 1.00 88.69 133 VAL A O 1
ATOM 1074 N N . PHE A 1 134 ? -6.918 4.795 -11.476 1.00 87.25 134 PHE A N 1
ATOM 1075 C CA . PHE A 1 134 ? -6.355 5.864 -12.290 1.00 87.25 134 PHE A CA 1
ATOM 1076 C C . PHE A 1 134 ? -4.859 5.656 -12.571 1.00 87.25 134 PHE A C 1
ATOM 1078 O O . PHE A 1 134 ? -4.440 5.743 -13.722 1.00 87.25 134 PHE A O 1
ATOM 1085 N N . ILE A 1 135 ? -4.068 5.302 -11.550 1.00 84.88 135 ILE A N 1
ATOM 1086 C CA . ILE A 1 135 ? -2.632 5.010 -11.701 1.00 84.88 135 ILE A CA 1
ATOM 1087 C C . ILE A 1 135 ? -2.410 3.801 -12.607 1.00 84.88 135 ILE A C 1
ATOM 1089 O O . ILE A 1 135 ? -1.646 3.913 -13.557 1.00 84.88 135 ILE A O 1
ATOM 1093 N N . ILE A 1 136 ? -3.092 2.676 -12.347 1.00 83.56 136 ILE A N 1
ATOM 1094 C CA . ILE A 1 136 ? -2.950 1.467 -13.171 1.00 83.56 136 ILE A CA 1
ATOM 1095 C C . ILE A 1 136 ? -3.302 1.773 -14.620 1.00 83.56 136 ILE A C 1
ATOM 1097 O O . ILE A 1 136 ? -2.548 1.392 -15.505 1.00 83.56 136 ILE A O 1
ATOM 1101 N N . THR A 1 137 ? -4.413 2.479 -14.858 1.00 85.00 137 THR A N 1
ATOM 1102 C CA . THR A 1 137 ? -4.844 2.832 -16.216 1.00 85.00 137 THR A CA 1
ATOM 1103 C C . THR A 1 137 ? -3.736 3.590 -16.935 1.00 85.00 137 THR A C 1
ATOM 1105 O O . THR A 1 137 ? -3.350 3.182 -18.021 1.00 85.00 137 THR A O 1
ATOM 1108 N N . LEU A 1 138 ? -3.162 4.621 -16.304 1.00 84.00 138 LEU A N 1
ATOM 1109 C CA . LEU A 1 138 ? -2.059 5.404 -16.875 1.00 84.00 138 LEU A CA 1
ATOM 1110 C C . LEU A 1 138 ? -0.746 4.618 -17.027 1.00 84.00 138 LEU A C 1
ATOM 1112 O O . LEU A 1 138 ? 0.117 5.037 -17.793 1.00 84.00 138 LEU A O 1
ATOM 1116 N N . SER A 1 139 ? -0.579 3.494 -16.330 1.00 78.38 139 SER A N 1
ATOM 1117 C CA . SER A 1 139 ? 0.571 2.598 -16.494 1.00 78.38 139 SER A CA 1
ATOM 1118 C C . SER A 1 139 ? 0.424 1.609 -17.657 1.00 78.38 139 SER A C 1
ATOM 1120 O O . SER A 1 139 ? 1.400 0.942 -17.980 1.00 78.38 139 SER A O 1
ATOM 1122 N N . LEU A 1 140 ? -0.750 1.494 -18.291 1.00 82.12 140 LEU A N 1
ATOM 1123 C CA . LEU A 1 140 ? -0.955 0.579 -19.420 1.00 82.12 140 LEU A CA 1
ATOM 1124 C C . LEU A 1 140 ? -0.316 1.114 -20.706 1.00 82.12 140 LEU A C 1
ATOM 1126 O O . LEU A 1 140 ? -0.415 2.303 -21.026 1.00 82.12 140 LEU A O 1
ATOM 1130 N N . ASP A 1 141 ? 0.297 0.222 -21.479 1.00 79.62 141 ASP A N 1
ATOM 1131 C CA . ASP A 1 141 ? 1.002 0.579 -22.707 1.00 79.62 141 ASP A CA 1
ATOM 1132 C C . ASP A 1 141 ? 0.088 0.552 -23.940 1.00 79.62 141 ASP A C 1
ATOM 1134 O O . ASP A 1 141 ? 0.134 -0.341 -24.782 1.00 79.62 1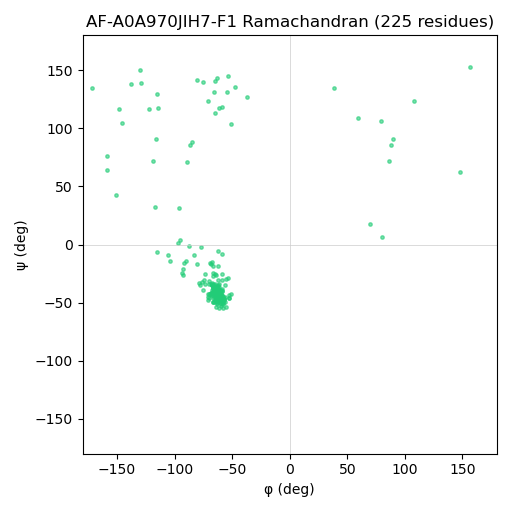41 ASP A O 1
ATOM 1138 N N . TYR A 1 142 ? -0.817 1.531 -24.013 1.00 82.94 142 TYR A N 1
ATOM 1139 C CA . TYR A 1 142 ? -1.654 1.755 -25.188 1.00 82.94 142 TYR A CA 1
ATOM 1140 C C . TYR A 1 142 ? -1.336 3.100 -25.837 1.00 82.94 142 TYR A C 1
ATOM 1142 O O . TYR A 1 142 ? -1.419 4.133 -25.177 1.00 82.94 142 TYR A O 1
ATOM 1150 N N . ALA A 1 143 ? -1.095 3.097 -27.151 1.00 84.50 143 ALA A N 1
ATOM 1151 C CA . ALA A 1 143 ? -0.732 4.294 -27.919 1.00 84.50 143 ALA A CA 1
ATOM 1152 C C . ALA A 1 143 ? -1.756 5.444 -27.807 1.00 84.50 143 ALA A C 1
ATOM 1154 O O . ALA A 1 143 ? -1.394 6.616 -27.764 1.00 84.50 143 ALA A O 1
ATOM 1155 N N . TRP A 1 144 ? -3.054 5.131 -27.705 1.00 84.50 144 TRP A N 1
ATOM 1156 C CA . TRP A 1 144 ? -4.100 6.149 -27.521 1.00 84.50 144 TRP A CA 1
ATOM 1157 C C . TRP A 1 144 ? -4.045 6.829 -26.142 1.00 84.50 144 TRP A C 1
ATOM 1159 O O . TRP A 1 144 ? -4.642 7.888 -25.950 1.00 84.50 144 TRP A O 1
ATOM 1169 N N . LEU A 1 145 ? -3.338 6.230 -25.180 1.00 86.06 145 LEU A N 1
ATOM 1170 C CA . LEU A 1 145 ? -3.218 6.722 -23.816 1.00 86.06 145 LEU A CA 1
ATOM 1171 C C . LEU A 1 145 ? -2.034 7.678 -23.632 1.00 86.06 145 LEU A C 1
ATOM 1173 O O . LEU A 1 145 ? -1.991 8.391 -22.634 1.00 86.06 145 LEU A O 1
ATOM 1177 N N . ASP A 1 146 ? -1.094 7.747 -24.574 1.00 85.06 146 ASP A N 1
ATOM 1178 C CA . ASP A 1 146 ? 0.155 8.495 -24.390 1.00 85.06 146 ASP A CA 1
ATOM 1179 C C . ASP A 1 146 ? -0.071 10.001 -24.210 1.00 85.06 146 ASP A C 1
ATOM 1181 O O . ASP A 1 146 ? 0.530 10.625 -23.331 1.00 85.06 146 ASP A O 1
ATOM 1185 N N . SER A 1 147 ? -1.030 10.579 -24.941 1.00 84.31 147 SER A N 1
ATOM 1186 C CA . SER A 1 147 ? -1.447 11.973 -24.735 1.00 84.31 147 SER A CA 1
ATOM 1187 C C . SER A 1 147 ? -2.042 12.201 -23.337 1.00 84.31 147 SER A C 1
ATOM 1189 O O . SER A 1 147 ? -1.818 13.247 -22.727 1.00 84.31 147 SER A O 1
ATOM 1191 N N . TYR A 1 148 ? -2.756 11.211 -22.790 1.00 84.38 148 TYR A N 1
ATOM 1192 C CA . TYR A 1 148 ? -3.313 11.270 -21.437 1.00 84.38 148 TYR A CA 1
ATOM 1193 C C . TYR A 1 148 ? -2.238 11.067 -20.364 1.00 84.38 148 TYR A C 1
ATOM 1195 O O . TYR A 1 148 ? -2.251 11.777 -19.360 1.00 84.38 148 TYR A O 1
ATOM 1203 N N . LYS A 1 149 ? -1.273 10.162 -20.566 1.00 86.44 149 LYS A N 1
ATOM 1204 C CA . LYS A 1 149 ? -0.129 9.966 -19.656 1.00 86.44 149 LYS A CA 1
ATOM 1205 C C . LYS A 1 149 ? 0.670 11.255 -19.496 1.00 86.44 149 LYS A C 1
ATOM 1207 O O . LYS A 1 149 ? 0.962 11.659 -18.368 1.00 86.44 149 LYS A O 1
ATOM 1212 N N . ALA A 1 150 ? 0.963 11.930 -20.607 1.00 81.88 150 ALA A N 1
ATOM 1213 C CA . ALA A 1 150 ? 1.678 13.202 -20.595 1.00 81.88 150 ALA A CA 1
ATOM 1214 C C . ALA A 1 150 ? 0.914 14.284 -19.809 1.00 81.88 150 ALA A C 1
ATOM 1216 O O . ALA A 1 150 ? 1.513 14.998 -19.009 1.00 81.88 150 ALA A O 1
ATOM 1217 N N . ALA A 1 151 ? -0.411 14.364 -19.976 1.00 84.69 151 ALA A N 1
ATOM 1218 C CA . ALA A 1 151 ? -1.238 15.374 -19.316 1.00 84.69 151 ALA A CA 1
ATOM 1219 C C . ALA A 1 151 ? -1.540 15.073 -17.834 1.00 84.69 151 ALA A C 1
ATOM 1221 O O . ALA A 1 151 ? -1.633 15.993 -17.022 1.00 84.69 151 ALA A O 1
ATOM 1222 N N . PHE A 1 152 ? -1.710 13.799 -17.465 1.00 86.56 152 PHE A N 1
ATOM 1223 C CA . PHE A 1 152 ? -2.283 13.410 -16.171 1.00 86.56 152 PHE A CA 1
ATOM 1224 C C . PHE A 1 152 ? -1.329 12.667 -15.230 1.00 86.56 152 PHE A C 1
ATOM 1226 O O . PHE A 1 152 ? -1.689 12.463 -14.072 1.00 86.56 152 PHE A O 1
ATOM 1233 N N . SER A 1 153 ? -0.118 12.294 -15.652 1.00 83.19 153 SER A N 1
ATOM 1234 C CA . SER A 1 153 ? 0.857 11.595 -14.790 1.00 83.19 153 SER A CA 1
ATOM 1235 C C . SER A 1 153 ? 1.187 12.371 -13.508 1.00 83.19 153 SER A C 1
ATOM 1237 O O . SER A 1 153 ? 1.120 11.814 -12.411 1.00 83.19 153 SER A O 1
ATOM 1239 N N . ALA A 1 154 ? 1.454 13.676 -13.619 1.00 84.62 154 ALA A N 1
ATOM 1240 C CA . ALA A 1 154 ? 1.708 14.541 -12.465 1.00 84.62 154 ALA A CA 1
ATOM 1241 C C . ALA A 1 154 ? 0.487 14.628 -11.531 1.00 84.62 154 ALA A C 1
ATOM 1243 O O . ALA A 1 154 ? 0.623 14.541 -10.309 1.00 84.62 154 ALA A O 1
ATOM 1244 N N . PHE A 1 155 ? -0.718 14.732 -12.101 1.00 87.38 155 PHE A N 1
ATOM 1245 C CA . PHE A 1 155 ? -1.962 14.731 -11.332 1.00 87.38 155 PHE A CA 1
ATOM 1246 C C . PHE A 1 155 ? -2.193 13.390 -10.622 1.00 87.38 155 PHE A C 1
ATOM 1248 O O . PHE A 1 155 ? -2.572 13.376 -9.453 1.00 87.38 155 PHE A O 1
ATOM 1255 N N . ALA A 1 156 ? -1.912 12.262 -11.279 1.00 85.38 156 ALA A N 1
ATOM 1256 C CA . ALA A 1 156 ? -2.031 10.930 -10.693 1.00 85.38 156 ALA A CA 1
ATOM 1257 C C . ALA A 1 156 ? -1.090 10.750 -9.495 1.00 85.38 156 ALA A C 1
ATOM 1259 O O . ALA A 1 156 ? -1.505 10.238 -8.453 1.00 85.38 156 ALA A O 1
ATOM 1260 N N . LEU A 1 157 ? 0.156 11.221 -9.615 1.00 83.69 157 LEU A N 1
ATOM 1261 C CA . LEU A 1 157 ? 1.129 11.208 -8.521 1.00 83.69 157 LEU A CA 1
ATOM 1262 C C . LEU A 1 157 ? 0.685 12.094 -7.354 1.00 83.69 157 LEU A C 1
ATOM 1264 O O . LEU A 1 157 ? 0.721 11.656 -6.202 1.00 83.69 157 LEU A O 1
ATOM 1268 N N . LEU A 1 158 ? 0.203 13.306 -7.638 1.00 88.00 158 LEU A N 1
ATOM 1269 C CA . LEU A 1 158 ? -0.310 14.212 -6.611 1.00 88.00 158 LEU A CA 1
ATOM 1270 C C . LEU A 1 158 ? -1.547 13.626 -5.918 1.00 88.00 158 LEU A C 1
ATOM 1272 O O . LEU A 1 158 ? -1.654 13.667 -4.693 1.00 88.00 158 LEU A O 1
ATOM 1276 N N . PHE A 1 159 ? -2.454 13.005 -6.671 1.00 89.31 159 PHE A N 1
ATOM 1277 C CA . PHE A 1 159 ? -3.635 12.358 -6.110 1.00 89.31 159 PHE A CA 1
ATOM 1278 C C . PHE A 1 159 ? -3.274 11.137 -5.248 1.00 89.31 159 PHE A C 1
ATOM 1280 O O . PHE A 1 159 ? -3.850 10.954 -4.169 1.00 89.31 159 PHE A O 1
ATOM 1287 N N . ARG A 1 160 ? -2.264 10.350 -5.654 1.00 85.94 160 ARG A N 1
ATOM 1288 C CA . ARG A 1 160 ? -1.676 9.273 -4.837 1.00 85.94 160 ARG A CA 1
ATOM 1289 C C . ARG A 1 160 ? -1.134 9.815 -3.517 1.00 85.94 160 ARG A C 1
ATOM 1291 O O . ARG A 1 160 ? -1.421 9.246 -2.464 1.00 85.94 160 ARG A O 1
ATOM 1298 N N . LEU A 1 161 ? -0.386 10.919 -3.570 1.00 88.38 161 LEU A N 1
ATOM 1299 C CA . LEU A 1 161 ? 0.189 11.570 -2.393 1.00 88.38 161 LEU A CA 1
ATOM 1300 C C . LEU A 1 161 ? -0.905 12.058 -1.435 1.00 88.38 161 LEU A C 1
ATOM 1302 O O . LEU A 1 161 ? -0.844 11.782 -0.239 1.00 88.38 161 LEU A O 1
ATOM 1306 N N . VAL A 1 162 ? -1.952 12.705 -1.954 1.00 91.50 162 VAL A N 1
ATOM 1307 C CA . VAL A 1 162 ? -3.111 13.131 -1.152 1.00 91.50 162 VAL A CA 1
ATOM 1308 C C . VAL A 1 162 ? -3.792 11.932 -0.489 1.00 91.50 162 VAL A C 1
ATOM 1310 O O . VAL A 1 162 ? -4.098 11.982 0.704 1.00 91.50 162 VAL A O 1
ATOM 1313 N N . CYS A 1 163 ? -3.989 10.828 -1.217 1.00 91.75 163 CYS A N 1
ATOM 1314 C CA . CYS A 1 163 ? -4.547 9.602 -0.641 1.00 91.75 163 CYS A CA 1
ATOM 1315 C C . CYS A 1 163 ? -3.663 9.050 0.485 1.00 91.75 163 CYS A C 1
ATOM 1317 O O . CYS A 1 163 ? -4.184 8.712 1.550 1.00 91.75 163 CYS A O 1
ATOM 1319 N N . ALA A 1 164 ? -2.343 9.009 0.287 1.00 90.12 164 ALA A N 1
ATOM 1320 C CA . ALA A 1 164 ? -1.397 8.571 1.310 1.00 90.12 164 ALA A CA 1
ATOM 1321 C C . ALA A 1 164 ? -1.472 9.454 2.566 1.00 90.12 164 ALA A C 1
ATOM 1323 O O . ALA A 1 164 ? -1.596 8.928 3.670 1.00 90.12 164 ALA A O 1
ATOM 1324 N N . ILE A 1 165 ? -1.507 10.783 2.413 1.00 92.25 165 ILE A N 1
ATOM 1325 C CA . ILE A 1 165 ? -1.660 11.730 3.531 1.00 92.25 165 ILE A CA 1
ATOM 1326 C C . ILE A 1 165 ? -2.980 11.492 4.274 1.00 92.25 165 ILE A C 1
ATOM 1328 O O . ILE A 1 165 ? -2.992 11.431 5.503 1.00 92.25 165 ILE A O 1
ATOM 1332 N N . LEU A 1 166 ? -4.094 11.314 3.557 1.00 93.88 166 LEU A N 1
ATOM 1333 C CA . LEU A 1 166 ? -5.403 11.063 4.171 1.00 93.88 166 LEU A CA 1
ATOM 1334 C C . LEU A 1 166 ? -5.453 9.733 4.931 1.00 93.88 166 LEU A C 1
ATOM 1336 O O . LEU A 1 166 ? -6.112 9.654 5.975 1.00 93.88 166 LEU A O 1
ATOM 1340 N N . ILE A 1 167 ? -4.788 8.691 4.427 1.00 93.75 167 ILE A N 1
ATOM 1341 C CA . ILE A 1 167 ? -4.683 7.394 5.105 1.00 93.75 167 ILE A CA 1
ATOM 1342 C C . ILE A 1 167 ? -3.792 7.520 6.341 1.00 93.75 167 ILE A C 1
ATOM 1344 O O . ILE A 1 167 ? -4.215 7.113 7.420 1.00 93.75 167 ILE A O 1
ATOM 1348 N N . SER A 1 168 ? -2.631 8.165 6.228 1.00 93.00 168 SER A N 1
ATOM 1349 C CA . SER A 1 168 ? -1.741 8.457 7.359 1.00 93.00 168 SER A CA 1
ATOM 1350 C C . SER A 1 168 ? -2.456 9.255 8.451 1.00 93.00 168 SER A C 1
ATOM 1352 O O . SER A 1 168 ? -2.443 8.861 9.616 1.00 93.00 168 SER A O 1
ATOM 1354 N N . ALA A 1 169 ? -3.174 10.319 8.084 1.00 93.06 169 ALA A N 1
ATOM 1355 C CA . ALA A 1 169 ? -3.971 11.118 9.013 1.00 93.06 169 ALA A CA 1
ATOM 1356 C C . ALA A 1 169 ? -5.089 10.299 9.677 1.00 93.06 169 ALA A C 1
ATOM 1358 O O . ALA A 1 169 ? -5.418 10.516 10.846 1.00 93.06 169 ALA A O 1
ATOM 1359 N N . TYR A 1 170 ? -5.672 9.336 8.959 1.00 93.44 170 TYR A N 1
ATOM 1360 C CA . TYR A 1 170 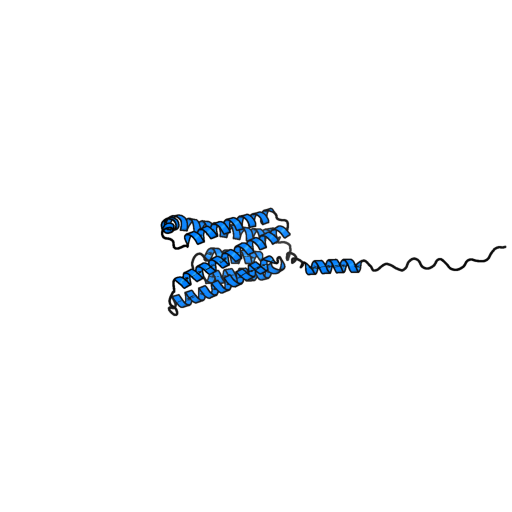? -6.661 8.420 9.520 1.00 93.44 170 TYR A CA 1
ATOM 1361 C C . TYR A 1 170 ? -6.042 7.418 10.504 1.00 93.44 170 TYR A C 1
ATOM 1363 O O . TYR A 1 170 ? -6.604 7.223 11.582 1.00 93.44 170 TYR A O 1
ATOM 1371 N N . ILE A 1 171 ? -4.878 6.838 10.192 1.00 92.56 171 ILE A N 1
ATOM 1372 C CA . ILE A 1 171 ? -4.135 5.965 11.118 1.00 92.56 171 ILE A CA 1
ATOM 1373 C C . ILE A 1 171 ? -3.760 6.750 12.381 1.00 92.56 171 ILE A C 1
ATOM 1375 O O . ILE A 1 171 ? -3.997 6.274 13.490 1.00 92.56 171 ILE A O 1
ATOM 1379 N N . TYR A 1 172 ? -3.260 7.978 12.224 1.00 91.06 172 TYR A N 1
ATOM 1380 C CA . TYR A 1 172 ? -2.952 8.868 13.343 1.00 91.06 172 TYR A CA 1
ATOM 1381 C C . TYR A 1 172 ? -4.199 9.229 14.163 1.00 91.06 172 TYR A C 1
ATOM 1383 O O . TYR A 1 172 ? -4.161 9.223 15.389 1.00 91.06 172 TYR A O 1
ATOM 1391 N N . SER A 1 173 ? -5.337 9.474 13.507 1.00 88.88 173 SER A N 1
ATOM 1392 C CA . SER A 1 173 ? -6.610 9.681 14.210 1.00 88.88 173 SER A CA 1
ATOM 1393 C C . SER A 1 173 ? -7.005 8.435 15.008 1.00 88.88 173 SER A C 1
ATOM 1395 O O . SER A 1 173 ? -7.417 8.549 16.155 1.00 88.88 173 SER A O 1
ATOM 1397 N N . CYS A 1 174 ? -6.835 7.234 14.450 1.00 88.12 174 CYS A N 1
ATOM 1398 C CA . CYS A 1 174 ? -7.056 6.003 15.208 1.00 88.12 174 CYS A CA 1
ATOM 1399 C C . CYS A 1 174 ? -6.119 5.930 16.418 1.00 88.12 174 CYS A C 1
ATOM 1401 O O . CYS A 1 174 ? -6.573 5.596 17.502 1.00 88.12 174 CYS A O 1
ATOM 1403 N N . TYR A 1 175 ? -4.842 6.285 16.261 1.00 86.62 175 TYR A N 1
ATOM 1404 C CA . TYR A 1 175 ? -3.895 6.340 17.373 1.00 86.62 175 TYR A CA 1
ATOM 1405 C C . TYR A 1 175 ? -4.353 7.300 18.488 1.00 86.62 175 TYR A C 1
ATOM 1407 O O . TYR A 1 175 ? -4.448 6.872 19.632 1.00 86.62 175 TYR A O 1
ATOM 1415 N N . MET A 1 176 ? -4.708 8.546 18.156 1.00 83.06 176 MET A N 1
ATOM 1416 C CA . MET A 1 176 ? -5.114 9.571 19.135 1.00 83.06 176 MET A CA 1
ATOM 1417 C C . MET A 1 176 ? -6.432 9.262 19.857 1.00 83.06 176 MET A C 1
ATOM 1419 O O . MET A 1 176 ? -6.553 9.520 21.048 1.00 83.06 176 MET A O 1
ATOM 1423 N N . TRP A 1 177 ? -7.437 8.754 19.138 1.00 77.38 177 TRP A N 1
ATOM 1424 C CA . TRP A 1 177 ? -8.799 8.625 19.673 1.00 77.38 177 TRP A CA 1
ATOM 1425 C C . TRP A 1 177 ? -9.091 7.255 20.295 1.00 77.38 177 TRP A C 1
ATOM 1427 O O . TRP A 1 177 ? -9.979 7.146 21.134 1.00 77.38 177 TRP A O 1
ATOM 1437 N N . ILE A 1 178 ? -8.367 6.206 19.892 1.00 74.94 178 ILE A N 1
ATOM 1438 C CA . ILE A 1 178 ? -8.569 4.836 20.398 1.00 74.94 178 ILE A CA 1
ATOM 1439 C C . ILE A 1 178 ? -7.645 4.545 21.590 1.00 74.94 178 ILE A C 1
ATOM 1441 O O . ILE A 1 178 ? -7.972 3.708 22.425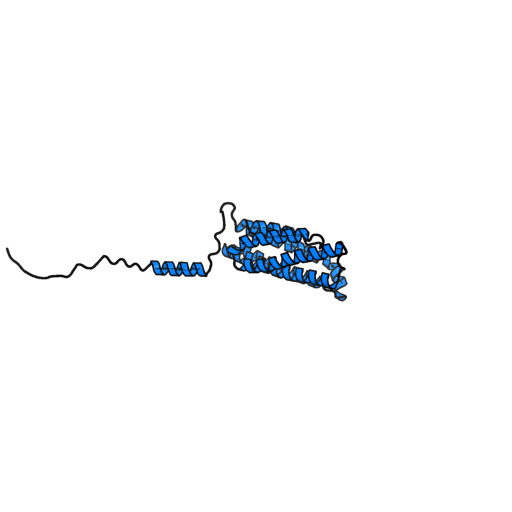 1.00 74.94 178 ILE A O 1
ATOM 1445 N N . CYS A 1 179 ? -6.503 5.230 21.688 1.00 64.00 179 CYS A N 1
ATOM 1446 C CA . CYS A 1 179 ? -5.557 5.097 22.796 1.00 64.00 179 CYS A CA 1
ATOM 1447 C C . CYS A 1 179 ? -5.454 6.431 23.559 1.00 64.00 179 CYS A C 1
ATOM 1449 O O . CYS A 1 179 ? -4.627 7.265 23.188 1.00 64.00 179 CYS A O 1
ATOM 1451 N N . PRO A 1 180 ? -6.268 6.671 24.604 1.00 53.62 180 PRO A N 1
ATOM 1452 C CA . PRO A 1 180 ? -6.065 7.832 25.462 1.00 53.62 180 PRO A CA 1
ATOM 1453 C C . PRO A 1 180 ? -4.725 7.710 26.200 1.00 53.62 180 PRO A C 1
ATOM 1455 O O . PRO A 1 180 ? -4.343 6.632 26.649 1.00 53.62 180 PRO A O 1
ATOM 1458 N N . ALA A 1 181 ? -4.016 8.831 26.343 1.00 47.03 181 ALA A N 1
ATOM 1459 C CA . ALA A 1 181 ? -2.670 8.904 26.923 1.00 47.03 181 ALA A CA 1
ATOM 1460 C C . ALA A 1 181 ? -2.569 8.453 28.400 1.00 47.03 181 ALA A C 1
ATOM 1462 O O . ALA A 1 181 ? -1.466 8.394 28.935 1.00 47.03 181 ALA A O 1
ATOM 1463 N N . SER A 1 182 ? -3.697 8.153 29.054 1.00 45.59 182 SER A N 1
ATOM 1464 C CA . SER A 1 182 ? -3.787 7.815 30.477 1.00 45.59 182 SER A CA 1
ATOM 1465 C C . SER A 1 182 ? -4.025 6.334 30.786 1.00 45.59 182 SER A C 1
ATOM 1467 O O . SER A 1 182 ? -3.929 5.975 31.953 1.00 45.59 182 SER A O 1
ATOM 1469 N N . ASP A 1 183 ? -4.318 5.480 29.797 1.00 45.34 183 ASP A N 1
ATOM 1470 C CA . ASP A 1 183 ? -4.580 4.054 30.034 1.00 45.34 183 ASP A CA 1
ATOM 1471 C C . ASP A 1 183 ? -3.621 3.168 29.235 1.00 45.34 183 ASP A C 1
ATOM 1473 O O . ASP A 1 183 ? -3.608 3.141 28.000 1.00 45.34 183 ASP A O 1
ATOM 1477 N N . HIS A 1 184 ? -2.816 2.414 29.979 1.00 44.94 184 HIS A N 1
ATOM 1478 C CA . HIS A 1 184 ? -2.071 1.280 29.464 1.00 44.94 184 HIS A CA 1
ATOM 1479 C C . HIS A 1 184 ? -3.050 0.253 28.883 1.00 44.94 184 HIS A C 1
ATOM 1481 O O . HIS A 1 184 ? -3.873 -0.308 29.597 1.00 44.94 184 HIS A O 1
ATOM 1487 N N . ASP A 1 185 ? -2.903 0.017 27.582 1.00 52.72 185 ASP A N 1
ATOM 1488 C CA . ASP A 1 185 ? -3.488 -1.069 26.803 1.00 52.72 185 ASP A CA 1
ATOM 1489 C C . ASP A 1 185 ? -5.024 -1.146 26.788 1.00 52.72 185 ASP A C 1
ATOM 1491 O O . ASP A 1 185 ? -5.706 -1.585 27.715 1.00 52.72 185 ASP A O 1
ATOM 1495 N N . MET A 1 186 ? -5.583 -0.819 25.619 1.00 52.91 186 MET A N 1
ATOM 1496 C CA . MET A 1 186 ? -6.926 -1.248 25.248 1.00 52.91 186 MET A CA 1
ATOM 1497 C C . MET A 1 186 ? -7.043 -2.760 25.540 1.00 52.91 186 MET A C 1
ATOM 1499 O O . MET A 1 186 ? -6.123 -3.533 25.273 1.00 52.91 186 MET A O 1
ATOM 1503 N N . LYS A 1 187 ? -8.148 -3.218 26.138 1.00 57.06 187 LYS A N 1
ATOM 1504 C CA . LYS A 1 187 ? -8.283 -4.653 26.432 1.00 57.06 187 LYS A CA 1
ATOM 1505 C C . LYS A 1 187 ? -8.359 -5.430 25.107 1.00 57.06 187 LYS A C 1
ATOM 1507 O O . LYS A 1 187 ? -9.144 -5.036 24.237 1.00 57.06 187 LYS A O 1
ATOM 1512 N N . PRO A 1 188 ? -7.582 -6.517 24.926 1.00 58.84 188 PRO A N 1
ATOM 1513 C CA . PRO A 1 188 ? -7.672 -7.357 23.737 1.00 58.84 188 PRO A CA 1
ATOM 1514 C C . PRO A 1 188 ? -9.113 -7.815 23.508 1.00 58.84 188 PRO A C 1
ATOM 1516 O O . PRO A 1 188 ? -9.850 -8.081 24.462 1.00 58.84 188 PRO A O 1
ATOM 1519 N N . LYS A 1 189 ? -9.530 -7.928 22.243 1.00 53.31 189 LYS A N 1
ATOM 1520 C CA . LYS A 1 189 ? -10.890 -8.363 21.910 1.00 53.31 189 LYS A CA 1
ATOM 1521 C C . LYS A 1 189 ? -11.056 -9.814 22.372 1.00 53.31 189 LYS A C 1
ATOM 1523 O O . LYS A 1 189 ? -10.410 -10.703 21.816 1.00 53.31 189 LYS A O 1
ATOM 1528 N N . GLU A 1 190 ? -11.905 -10.060 23.377 1.00 51.72 190 GLU A N 1
ATOM 1529 C CA . GLU A 1 190 ? -12.180 -11.423 23.852 1.00 51.72 190 GLU A CA 1
ATOM 1530 C C . GLU A 1 190 ? -12.623 -12.293 22.661 1.00 51.72 190 GLU A C 1
ATOM 1532 O O . GLU A 1 190 ? -13.468 -11.903 21.844 1.00 51.72 190 GLU A O 1
ATOM 1537 N N . SER A 1 191 ? -12.015 -13.473 22.515 1.00 54.31 191 SER A N 1
ATOM 1538 C CA . SER A 1 191 ? -12.369 -14.377 21.424 1.00 54.31 191 SER A CA 1
ATOM 1539 C C . SER A 1 191 ? -13.828 -14.823 21.582 1.00 54.31 191 SER A C 1
ATOM 1541 O O . SER A 1 191 ? -14.299 -15.060 22.694 1.00 54.31 191 SER A O 1
ATOM 1543 N N . LYS A 1 192 ? -14.561 -14.980 20.469 1.00 54.38 192 LYS A N 1
ATOM 1544 C CA . LYS A 1 192 ? -15.962 -15.450 20.510 1.00 54.38 192 LYS A CA 1
ATOM 1545 C C . LYS A 1 192 ? -16.109 -16.791 21.246 1.00 54.38 192 LYS A C 1
ATOM 1547 O O . LYS A 1 192 ? -17.133 -17.028 21.872 1.00 54.38 192 LYS A O 1
ATOM 1552 N N . PHE A 1 193 ? -15.074 -17.633 21.208 1.00 49.59 193 PHE A N 1
ATOM 1553 C CA . PHE A 1 193 ? -15.016 -18.884 21.963 1.00 49.59 193 PHE A CA 1
ATOM 1554 C C . PHE A 1 193 ? -14.838 -18.650 23.468 1.00 49.59 193 PHE A C 1
ATOM 1556 O O . PHE A 1 193 ? -15.571 -19.242 24.254 1.00 49.59 193 PHE A O 1
ATOM 1563 N N . ALA A 1 194 ? -13.940 -17.755 23.885 1.00 54.22 194 ALA A N 1
ATOM 1564 C CA . ALA A 1 194 ? -13.761 -17.415 25.298 1.00 54.22 194 ALA A CA 1
ATOM 1565 C C . ALA A 1 194 ? -15.031 -16.788 25.901 1.00 54.22 194 ALA A C 1
ATOM 1567 O O . ALA A 1 194 ? -15.441 -17.170 26.995 1.00 54.22 194 ALA A O 1
ATOM 1568 N N . ALA A 1 195 ? -15.714 -15.913 25.156 1.00 56.91 195 ALA A N 1
ATOM 1569 C CA . ALA A 1 195 ? -17.000 -15.348 25.567 1.00 56.91 195 ALA A CA 1
ATOM 1570 C C . ALA A 1 195 ? -18.092 -16.429 25.722 1.00 56.91 195 ALA A C 1
ATOM 1572 O O . ALA A 1 195 ? -18.882 -16.382 26.665 1.00 56.91 195 ALA A O 1
ATOM 1573 N N . PHE A 1 196 ? -18.104 -17.439 24.843 1.00 53.62 196 PHE A N 1
ATOM 1574 C CA . PHE A 1 196 ? -19.043 -18.563 24.912 1.00 53.62 196 PHE A CA 1
ATOM 1575 C C . PHE A 1 196 ? -18.788 -19.471 26.127 1.00 53.62 196 PHE A C 1
ATOM 1577 O O . PHE A 1 196 ? -19.727 -19.830 26.834 1.00 53.62 196 PHE A O 1
ATOM 1584 N N . PHE A 1 197 ? -17.527 -19.794 26.433 1.00 57.03 197 PHE A N 1
ATOM 1585 C CA . PHE A 1 197 ? -17.180 -20.581 27.625 1.00 57.03 197 PHE A CA 1
ATOM 1586 C C . PHE A 1 197 ? -17.397 -19.811 28.932 1.00 57.03 197 PHE A C 1
ATOM 1588 O O . PHE A 1 197 ? -17.845 -20.398 29.912 1.00 57.03 197 PHE A O 1
ATOM 1595 N N . LYS A 1 198 ? -17.174 -18.493 28.943 1.00 53.84 198 LYS A N 1
ATOM 1596 C CA . LYS A 1 198 ? -17.481 -17.621 30.089 1.00 53.84 198 LYS A CA 1
ATOM 1597 C C . LYS A 1 198 ? -18.991 -17.522 30.336 1.00 53.84 198 LYS A C 1
ATOM 1599 O O . LYS A 1 198 ? -19.423 -17.548 31.483 1.00 53.84 198 LYS A O 1
ATOM 1604 N N . SER A 1 199 ? -19.795 -17.486 29.269 1.00 51.22 199 SER A N 1
ATOM 1605 C CA . SER A 1 199 ? -21.260 -17.581 29.339 1.00 51.22 199 SER A CA 1
ATOM 1606 C C . SER A 1 199 ? -21.719 -18.944 29.874 1.00 51.22 199 SER A C 1
ATOM 1608 O O . SER A 1 199 ? -22.522 -18.979 30.803 1.00 51.22 199 SER A O 1
ATOM 1610 N N . LYS A 1 200 ? -21.159 -20.057 29.381 1.00 50.94 200 LYS A N 1
ATOM 1611 C CA . LYS A 1 200 ? -21.481 -21.407 29.881 1.00 50.94 200 LYS A CA 1
ATOM 1612 C C . LYS A 1 200 ? -21.030 -21.643 31.328 1.00 50.94 200 LYS A C 1
ATOM 1614 O O . LYS A 1 200 ? -21.758 -22.264 32.093 1.00 50.94 200 LYS A O 1
ATOM 1619 N N . GLY A 1 201 ? -19.872 -21.111 31.724 1.00 46.19 201 GLY A N 1
ATOM 1620 C CA . GLY A 1 201 ? -19.369 -21.188 33.099 1.00 46.19 201 GLY A CA 1
ATOM 1621 C C . GLY A 1 201 ? -20.224 -20.398 34.093 1.00 46.19 201 GLY A C 1
ATOM 1622 O O . GLY A 1 201 ? -20.465 -20.870 35.200 1.00 46.19 201 GLY A O 1
ATOM 1623 N N . LYS A 1 202 ? -20.766 -19.240 33.682 1.00 44.88 202 LYS A N 1
ATOM 1624 C CA . LYS A 1 202 ? -21.708 -18.468 34.510 1.00 44.88 202 LYS A CA 1
ATOM 1625 C C . LYS A 1 202 ? -23.070 -19.151 34.668 1.00 44.88 202 LYS A C 1
ATOM 1627 O O . LYS A 1 202 ? -23.679 -19.006 35.718 1.00 44.88 202 LYS A O 1
ATOM 1632 N N . VAL A 1 203 ? -23.526 -19.905 33.664 1.00 49.31 203 VAL A N 1
ATOM 1633 C CA . VAL A 1 203 ? -24.790 -20.665 33.733 1.00 49.31 203 VAL A CA 1
ATOM 1634 C C . VAL A 1 203 ? -24.662 -21.895 34.643 1.00 49.31 203 VAL A C 1
ATOM 1636 O O . VAL A 1 203 ? -25.600 -22.203 35.367 1.00 49.31 203 VAL A O 1
ATOM 1639 N N . ASN A 1 204 ? -23.494 -22.547 34.697 1.00 43.09 204 ASN A N 1
ATOM 1640 C CA . ASN A 1 204 ? -23.283 -23.700 35.586 1.00 43.09 204 ASN A CA 1
ATOM 1641 C C . ASN A 1 204 ? -22.973 -23.340 37.050 1.00 43.09 204 ASN A C 1
ATOM 1643 O O . ASN A 1 204 ? -23.103 -24.200 37.913 1.00 43.09 204 ASN A O 1
ATOM 1647 N N . SER A 1 205 ? -22.588 -22.096 37.352 1.00 42.09 205 SER A N 1
ATOM 1648 C CA . SER A 1 205 ? -22.304 -21.657 38.730 1.00 42.09 205 SER A CA 1
ATOM 1649 C C . SER A 1 205 ? -23.543 -21.149 39.489 1.00 42.09 205 SER A C 1
ATOM 1651 O O . SER A 1 205 ? -23.411 -20.742 40.638 1.00 42.09 205 SER A O 1
ATOM 1653 N N . GLY A 1 206 ? -24.723 -21.127 38.858 1.00 37.50 206 GLY A N 1
ATOM 1654 C CA . GLY A 1 206 ? -25.971 -20.634 39.459 1.00 37.50 206 GLY A CA 1
ATOM 1655 C C . GLY A 1 206 ? -26.882 -21.711 40.058 1.00 37.50 206 GLY A C 1
ATOM 1656 O O . GLY A 1 206 ? -27.948 -21.369 40.549 1.00 37.50 206 GLY A O 1
ATOM 1657 N N . ASN A 1 207 ? -26.482 -22.988 40.018 1.00 35.72 207 ASN A N 1
ATOM 1658 C CA . ASN A 1 207 ? -27.299 -24.127 40.462 1.00 35.72 207 ASN A CA 1
ATOM 1659 C C . ASN A 1 207 ? -26.694 -24.891 41.657 1.00 35.72 207 ASN A C 1
ATOM 1661 O O . ASN A 1 207 ? -26.889 -26.097 41.787 1.00 35.72 207 ASN A O 1
ATOM 1665 N N . SER A 1 208 ? -25.977 -24.217 42.560 1.00 35.72 208 SER A N 1
ATOM 1666 C CA . SER A 1 208 ? -25.807 -24.733 43.925 1.00 35.72 208 SER A CA 1
ATOM 1667 C C . SER A 1 208 ? -26.993 -24.251 44.758 1.00 35.72 208 SER A C 1
ATOM 1669 O O . SER A 1 208 ? -26.951 -23.182 45.357 1.00 35.72 208 SER A O 1
ATOM 1671 N N . VAL A 1 209 ? -28.082 -25.017 44.691 1.00 39.56 209 VAL A N 1
ATOM 1672 C CA . VAL A 1 209 ? -29.282 -24.837 45.510 1.00 39.56 209 VAL A CA 1
ATOM 1673 C C . VAL A 1 209 ? -28.899 -25.013 46.977 1.00 39.56 209 VAL A C 1
ATOM 1675 O O . VAL A 1 209 ? -28.480 -26.099 47.383 1.00 39.56 209 VAL A O 1
ATOM 1678 N N . ASP A 1 210 ? -29.067 -23.941 47.752 1.00 37.25 210 ASP A N 1
ATOM 1679 C CA . ASP A 1 210 ? -29.142 -23.968 49.210 1.00 37.25 210 ASP A CA 1
ATOM 1680 C C . ASP A 1 210 ? -30.177 -25.016 49.629 1.00 37.25 210 ASP A C 1
ATOM 1682 O O . ASP A 1 210 ? -31.384 -24.820 49.502 1.00 37.25 210 ASP A O 1
ATOM 1686 N N . THR A 1 211 ? -29.697 -26.170 50.088 1.00 36.69 211 THR A N 1
ATOM 1687 C CA . THR A 1 211 ? -30.538 -27.228 50.652 1.00 36.69 211 THR A CA 1
ATOM 1688 C C . THR A 1 211 ? -30.117 -27.444 52.098 1.00 36.69 211 THR A C 1
ATOM 1690 O O . THR A 1 211 ? -29.471 -28.430 52.439 1.00 36.69 211 THR A O 1
ATOM 1693 N N . SER A 1 212 ? -30.442 -26.482 52.959 1.00 36.12 212 SER A N 1
ATOM 1694 C CA . SER A 1 212 ? -30.418 -26.682 54.411 1.00 36.12 212 SER A CA 1
ATOM 1695 C C . SER A 1 212 ? -31.433 -25.793 55.123 1.00 36.12 212 SER A C 1
ATOM 1697 O O . SER A 1 212 ? -31.145 -25.228 56.169 1.00 36.12 212 SER A O 1
ATOM 1699 N N . GLU A 1 213 ? -32.636 -25.671 54.576 1.00 38.25 213 GLU A N 1
ATOM 1700 C CA . GLU A 1 213 ? -33.810 -25.293 55.353 1.00 38.25 213 GLU A CA 1
ATOM 1701 C C . GLU A 1 213 ? -34.966 -26.175 54.886 1.00 38.25 213 GLU A C 1
ATOM 1703 O O . GLU A 1 213 ? -35.135 -26.410 53.694 1.00 38.25 213 GLU A O 1
ATOM 1708 N N . ILE A 1 214 ? -35.766 -26.648 55.843 1.00 38.66 214 ILE A N 1
ATOM 1709 C CA . ILE A 1 214 ? -36.949 -27.508 55.667 1.00 38.66 214 ILE A CA 1
ATOM 1710 C C . ILE A 1 214 ? -36.642 -29.016 55.605 1.00 38.66 214 ILE A C 1
ATOM 1712 O O . ILE A 1 214 ? -36.833 -29.679 54.593 1.00 38.66 214 ILE A O 1
ATOM 1716 N N . ALA A 1 215 ? -36.270 -29.590 56.753 1.00 35.03 215 ALA A N 1
ATOM 1717 C CA . ALA A 1 215 ? -36.627 -30.974 57.088 1.00 35.03 215 ALA A CA 1
ATOM 1718 C C . ALA A 1 215 ? -36.550 -31.222 58.605 1.00 35.03 215 ALA A C 1
ATOM 1720 O O . ALA A 1 215 ? -35.733 -32.011 59.065 1.00 35.03 215 ALA A O 1
ATOM 1721 N N . ASN A 1 216 ? -37.387 -30.549 59.405 1.00 36.09 216 ASN A N 1
ATOM 1722 C CA . ASN A 1 216 ? -37.837 -31.150 60.666 1.00 36.09 216 ASN A CA 1
ATOM 1723 C C . ASN A 1 216 ? -39.138 -30.515 61.178 1.00 36.09 216 ASN A C 1
ATOM 1725 O O . ASN A 1 216 ? -39.162 -29.699 62.096 1.00 36.09 216 ASN A O 1
ATOM 1729 N N . LYS A 1 217 ? -40.252 -30.881 60.546 1.00 34.78 217 LYS A N 1
ATOM 1730 C CA . LYS A 1 217 ? -41.584 -30.785 61.149 1.00 34.78 217 LYS A CA 1
ATOM 1731 C C . LYS A 1 217 ? -42.400 -31.956 60.629 1.00 34.78 217 LYS A C 1
ATOM 1733 O O . LYS A 1 217 ? -42.819 -31.950 59.478 1.00 34.78 217 LYS A O 1
ATOM 1738 N N . GLY A 1 218 ? -42.586 -32.960 61.477 1.00 30.75 218 GLY A N 1
ATOM 1739 C CA . GLY A 1 218 ? -43.474 -34.076 61.178 1.00 30.75 218 GLY A CA 1
ATOM 1740 C C . GLY A 1 218 ? -43.020 -35.395 61.778 1.00 30.75 218 GLY A C 1
ATOM 1741 O O . GLY A 1 218 ? -42.757 -36.330 61.034 1.00 30.75 218 GLY A O 1
ATOM 1742 N N . ALA A 1 219 ? -42.951 -35.483 63.105 1.00 32.97 219 ALA A N 1
ATOM 1743 C CA . ALA A 1 219 ? -43.102 -36.764 63.781 1.00 32.97 219 ALA A CA 1
ATOM 1744 C C . ALA A 1 219 ? -43.755 -36.556 65.154 1.00 32.97 219 ALA A C 1
ATOM 1746 O O . ALA A 1 219 ? -43.180 -35.923 66.036 1.00 32.97 219 ALA A O 1
ATOM 1747 N N . ASN A 1 220 ? -44.941 -37.150 65.275 1.00 33.56 220 ASN A N 1
ATOM 1748 C CA . ASN A 1 220 ? -45.599 -37.635 66.488 1.00 33.56 220 ASN A CA 1
ATOM 1749 C C . ASN A 1 220 ? -46.478 -36.662 67.288 1.00 33.56 220 ASN A C 1
ATOM 1751 O O . ASN A 1 220 ? -46.100 -36.069 68.293 1.00 33.56 220 ASN A O 1
ATOM 1755 N N . THR A 1 221 ? -47.725 -36.602 66.822 1.00 34.34 221 THR A N 1
ATOM 1756 C CA . THR A 1 221 ? -48.963 -36.765 67.599 1.00 34.34 221 THR A CA 1
ATOM 1757 C C . THR A 1 221 ? -48.840 -37.838 68.696 1.00 34.34 221 THR A C 1
ATOM 1759 O O . THR A 1 221 ? -48.448 -38.957 68.381 1.00 34.34 221 THR A O 1
ATOM 1762 N N . GLU A 1 222 ? -49.171 -37.507 69.951 1.00 32.69 222 GLU A N 1
ATOM 1763 C CA . GLU A 1 222 ? -50.319 -38.030 70.738 1.00 32.69 222 GLU A CA 1
ATOM 1764 C C . GLU A 1 222 ? -50.130 -37.926 72.268 1.00 32.69 222 GLU A C 1
ATOM 1766 O O . GLU A 1 222 ? -49.020 -38.009 72.784 1.00 32.69 222 GLU A O 1
ATOM 1771 N N . SER A 1 223 ? -51.283 -37.835 72.952 1.00 32.88 223 SER A N 1
ATOM 1772 C CA . SER A 1 223 ? -51.556 -37.933 74.400 1.00 32.88 223 SER A CA 1
ATOM 1773 C C . SER A 1 223 ? -51.485 -36.611 75.185 1.00 32.88 223 SER A C 1
ATOM 1775 O O . SER A 1 223 ? -50.411 -36.143 75.540 1.00 32.88 223 SER A O 1
ATOM 1777 N N . SER A 1 224 ? -52.590 -35.868 75.327 1.00 33.03 224 SER A N 1
ATOM 1778 C CA . SER A 1 224 ? -53.748 -36.081 76.232 1.00 33.03 224 SER A CA 1
ATOM 1779 C C . SER A 1 224 ? -53.506 -35.636 77.680 1.00 33.03 224 SER A C 1
ATOM 1781 O O . SER A 1 224 ? -52.801 -36.296 78.431 1.00 33.03 224 SER A O 1
ATOM 1783 N N . ASP A 1 225 ? -54.146 -34.508 78.001 1.00 35.62 225 ASP A N 1
ATOM 1784 C CA . ASP A 1 225 ? -54.939 -34.154 79.187 1.00 35.62 225 ASP A CA 1
ATOM 1785 C C . ASP A 1 225 ? -54.566 -34.600 80.617 1.00 35.62 225 ASP A C 1
ATOM 1787 O O . ASP A 1 225 ? -54.454 -35.780 80.941 1.00 35.62 225 ASP A O 1
ATOM 1791 N N . ASN A 1 226 ? -54.683 -33.576 81.476 1.00 29.05 226 ASN A N 1
ATOM 1792 C CA . ASN A 1 226 ? -55.206 -33.518 82.849 1.00 29.05 226 ASN A CA 1
ATOM 1793 C C . ASN A 1 226 ? -54.240 -33.341 84.037 1.00 29.05 226 ASN A C 1
ATOM 1795 O O . ASN A 1 226 ? -53.422 -34.203 84.348 1.00 29.05 226 ASN A O 1
ATOM 1799 N N . ASN A 1 227 ? -54.574 -32.258 84.763 1.00 33.41 227 ASN A N 1
ATOM 1800 C CA . ASN A 1 227 ? -54.221 -31.778 86.109 1.00 33.41 227 ASN A CA 1
ATOM 1801 C C . ASN A 1 227 ? -52.898 -31.036 86.316 1.00 33.41 227 ASN A C 1
ATOM 1803 O O . ASN A 1 227 ? -51.827 -31.675 86.346 1.00 33.41 227 ASN A O 1
#